Protein AF-A0A810QAK6-F1 (afdb_monomer_lite)

Foldseek 3Di:
DDDDDDDDDDDDDDDDDDDPPPDDPDPPCLVVFAAPVRVLVQLVVDQVFPVSCVVRQVSCCVPPVGSQKDWACFCDPNFRTWIWHRHSVAIKTFTFRDADPPRGGHTPSVPIDHDDPVNVVVSVVRSVVVVVVVVVVVVVVVDVVVDDDPDDDDCPQLVVLVVVVVVCVVCVVDDDPDDPQLQVSLVSNLVSLCVVAPAFKWFAAQQALDTHTCPPDDDDFPNGFKIFRDNDPVLSVLSHHGDDDPVSVVVSVVVQVVRVMDTRDHD

Sequence (267 aa):
MSERFAEQHGAQGGRTTGVNRCASSGTERQGQLATIREVLELLRNGGADFTDLEPIRTRYRQQFGDERCQVCPVCHNGYLGVVFLPVQEGTLCLPYDAVTSDMMEQFVLDEAHLLDCEECGQLLQELNTQYASLSTELETIHAKLKGDTSGRKEKSHLESVLEEVNKYVFEAGHCVSVQRPINDISRELVQAMAEAYETPVYLGTYESDQLTPYTGQQICNFQYNFCVPVDSKELKCRLRFGIHSAMEFEGFYQLLISLGGHILFWR

Secondary structure (DSSP, 8-state):
------------------------S-TTTGGGSPPHHHHHHHHHHTTSBTGGGHHHHHHHHHHHSS---EEE----TTSSEEEEEEETTEEEEEEEEEEETTTEEEE-GGG-EE--HHHHHHHHHHHHHHHHHHHHHHHHHHHHHH------SS-HHHHHHHHHHHHHHHHTTS-------HHHHHHHHHHHHHHH-SSPPEEEETTEEEEEE-SSPPP-TTS-SEEESS--HHHHHHHTT---SHHHHHHHHHHHHHTT-EE----

Organism: NCBI:txid2714358

Structure (mmCIF, N/CA/C/O backbone):
data_AF-A0A810QAK6-F1
#
_entry.id   AF-A0A810QAK6-F1
#
loop_
_atom_site.group_PDB
_atom_site.id
_atom_site.type_symbol
_atom_site.label_atom_id
_atom_site.label_alt_id
_atom_site.label_comp_id
_atom_site.label_asym_id
_atom_site.label_entity_id
_atom_site.label_seq_id
_atom_site.pdbx_PDB_ins_code
_atom_site.Cartn_x
_atom_site.Cartn_y
_atom_site.Cartn_z
_atom_site.occupancy
_atom_site.B_iso_or_equiv
_atom_site.auth_seq_id
_atom_site.auth_comp_id
_atom_site.auth_asym_id
_atom_site.auth_atom_id
_atom_site.pdbx_PDB_model_num
ATOM 1 N N . MET A 1 1 ? -7.268 6.451 65.272 1.00 33.00 1 MET A N 1
ATOM 2 C CA . MET A 1 1 ? -6.518 6.991 66.427 1.00 33.00 1 MET A CA 1
ATOM 3 C C . MET A 1 1 ? -5.289 6.119 66.591 1.00 33.00 1 MET A C 1
ATOM 5 O O . MET A 1 1 ? -5.485 4.926 66.746 1.00 33.00 1 MET A O 1
ATOM 9 N N . SER A 1 2 ? -4.036 6.538 66.478 1.00 35.38 2 SER A N 1
ATOM 10 C CA . SER A 1 2 ? -3.333 7.813 66.248 1.00 35.38 2 SER A CA 1
ATOM 11 C C . SER A 1 2 ? -1.986 7.393 65.624 1.00 35.38 2 SER A C 1
ATOM 13 O O . SER A 1 2 ? -1.490 6.320 65.951 1.00 35.38 2 SER A O 1
ATOM 15 N N . GLU A 1 3 ? -1.510 8.015 64.542 1.00 29.03 3 GLU A N 1
ATOM 16 C CA . GLU A 1 3 ? -0.590 9.175 64.557 1.00 29.03 3 GLU A CA 1
ATOM 17 C C . GLU A 1 3 ? 0.672 8.964 65.406 1.00 29.03 3 GLU A C 1
ATOM 19 O O . GLU A 1 3 ? 0.562 8.554 66.550 1.00 29.03 3 GLU A O 1
ATOM 24 N N . ARG A 1 4 ? 1.892 9.344 65.021 1.00 29.97 4 ARG A N 1
ATOM 25 C CA . ARG A 1 4 ? 2.606 9.783 63.799 1.00 29.97 4 ARG A CA 1
ATOM 26 C C . ARG A 1 4 ? 3.978 10.289 64.335 1.00 29.97 4 ARG A C 1
ATOM 28 O O . ARG A 1 4 ? 4.093 10.529 65.533 1.00 29.97 4 ARG A O 1
ATOM 35 N N . PHE A 1 5 ? 4.913 10.577 63.419 1.00 28.34 5 PHE A N 1
ATOM 36 C CA . PHE A 1 5 ? 6.113 11.442 63.562 1.00 28.34 5 PHE A CA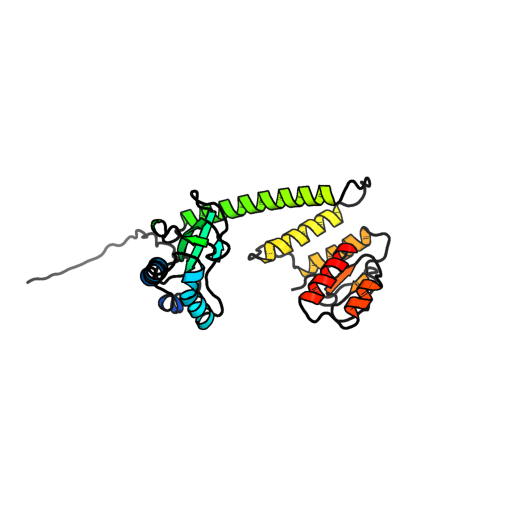 1
ATOM 37 C C . PHE A 1 5 ? 7.380 10.801 64.160 1.00 28.34 5 PHE A C 1
ATOM 39 O O . PHE A 1 5 ? 7.301 10.089 65.149 1.00 28.34 5 PHE A O 1
ATOM 46 N N . ALA A 1 6 ? 8.597 11.024 63.647 1.00 30.72 6 ALA A N 1
ATOM 47 C CA . ALA A 1 6 ? 9.129 11.808 62.515 1.00 30.72 6 ALA A CA 1
ATOM 48 C C . ALA A 1 6 ? 10.560 11.278 62.210 1.00 30.72 6 ALA A C 1
ATOM 50 O O . ALA A 1 6 ? 11.213 10.796 63.129 1.00 30.72 6 ALA A O 1
ATOM 51 N N . GLU A 1 7 ? 10.957 11.130 60.935 1.00 29.80 7 GLU A N 1
ATOM 52 C CA . GLU A 1 7 ? 11.993 11.923 60.208 1.00 29.80 7 GLU A CA 1
ATOM 53 C C . GLU A 1 7 ? 13.414 11.895 60.847 1.00 29.80 7 GLU A C 1
ATOM 55 O O . GLU A 1 7 ? 13.560 12.144 62.032 1.00 29.80 7 GLU A O 1
ATOM 60 N N . GLN A 1 8 ? 14.538 11.598 60.171 1.00 29.89 8 GLN A N 1
ATOM 61 C CA . GLN A 1 8 ? 15.084 12.241 58.967 1.00 29.89 8 GLN A CA 1
ATOM 62 C C . GLN A 1 8 ? 16.262 11.454 58.322 1.00 29.89 8 GLN A C 1
ATOM 64 O O . GLN A 1 8 ? 17.141 10.950 59.010 1.00 29.89 8 GLN A O 1
ATOM 69 N N . HIS A 1 9 ? 16.269 11.485 56.981 1.00 29.73 9 HIS A N 1
ATOM 70 C CA . HIS A 1 9 ? 17.370 11.619 56.000 1.00 29.73 9 HIS A CA 1
ATOM 71 C C . HIS A 1 9 ? 18.593 10.673 55.908 1.00 29.73 9 HIS A C 1
ATOM 73 O O . HIS A 1 9 ? 19.461 10.624 56.770 1.00 29.73 9 HIS A O 1
ATOM 79 N N . GLY A 1 10 ? 18.760 10.121 54.693 1.00 25.27 10 GLY A N 1
ATOM 80 C CA . GLY A 1 10 ? 20.036 9.685 54.108 1.00 25.27 10 GLY A CA 1
ATOM 81 C C . GLY A 1 10 ? 19.841 8.996 52.749 1.00 25.27 10 GLY A C 1
ATOM 82 O O . GLY A 1 10 ? 19.416 7.851 52.694 1.00 25.27 10 GLY A O 1
ATOM 83 N N . ALA A 1 11 ? 20.092 9.715 51.653 1.00 28.56 11 ALA A N 1
ATOM 84 C CA . ALA A 1 11 ? 19.832 9.329 50.263 1.00 28.56 11 ALA A CA 1
ATOM 85 C C . ALA A 1 11 ? 20.786 8.259 49.694 1.00 28.56 11 ALA A C 1
ATOM 87 O O . ALA A 1 11 ? 21.982 8.339 49.941 1.00 28.56 11 ALA A O 1
ATOM 88 N N . GLN A 1 12 ? 20.290 7.383 48.806 1.00 28.02 12 GLN A N 1
ATOM 89 C CA . GLN A 1 12 ? 20.918 7.080 47.504 1.00 28.02 12 GLN A CA 1
ATOM 90 C C . GLN A 1 12 ? 20.018 6.186 46.637 1.00 28.02 12 GLN A C 1
ATOM 92 O O . GLN A 1 12 ? 19.332 5.293 47.124 1.00 28.02 12 GLN A O 1
ATOM 97 N N . GLY A 1 13 ? 19.967 6.516 45.346 1.00 29.81 13 GLY A N 1
ATOM 98 C CA . GLY A 1 13 ? 18.942 6.082 44.407 1.00 29.81 13 GLY A CA 1
ATOM 99 C C . GLY A 1 13 ? 19.071 4.650 43.893 1.00 29.81 13 GLY A C 1
ATOM 100 O O . GLY A 1 13 ? 20.159 4.150 43.632 1.00 29.81 13 GLY A O 1
ATOM 101 N N . GLY A 1 14 ? 17.911 4.047 43.643 1.00 27.09 14 GLY A N 1
ATOM 102 C CA . GLY A 1 14 ? 17.737 2.888 42.779 1.00 27.09 14 GLY A CA 1
ATOM 103 C C . GLY A 1 14 ? 16.659 3.227 41.758 1.00 27.09 14 GLY A C 1
ATOM 104 O O . GLY A 1 14 ? 15.492 3.362 42.111 1.00 27.09 14 GLY A O 1
ATOM 105 N N . ARG A 1 15 ? 17.078 3.448 40.508 1.00 27.41 15 ARG A N 1
ATOM 106 C CA . ARG A 1 15 ? 16.212 3.693 39.349 1.00 27.41 15 ARG A CA 1
ATOM 107 C C . ARG A 1 15 ? 15.188 2.564 39.226 1.00 27.41 15 ARG A C 1
ATOM 109 O O . ARG A 1 15 ? 15.565 1.431 38.949 1.00 27.41 15 ARG A O 1
ATOM 116 N N . THR A 1 16 ? 13.907 2.881 39.367 1.00 33.00 16 THR A N 1
ATOM 117 C CA . THR A 1 16 ? 12.840 2.041 38.831 1.00 33.00 16 THR A CA 1
ATOM 118 C C . THR A 1 16 ? 12.840 2.211 37.315 1.00 33.00 16 THR A C 1
ATOM 120 O O . THR A 1 16 ? 12.708 3.313 36.784 1.00 33.00 16 THR A O 1
ATOM 123 N N . THR A 1 17 ? 13.085 1.108 36.615 1.00 30.77 17 THR A N 1
ATOM 124 C CA . THR A 1 17 ? 12.982 0.984 35.163 1.00 30.77 17 THR A CA 1
ATOM 125 C C . THR A 1 17 ? 11.550 1.294 34.748 1.00 30.77 17 THR A C 1
ATOM 127 O O . THR A 1 17 ? 10.641 0.490 34.948 1.00 30.77 17 THR A O 1
ATOM 130 N N . GLY A 1 18 ? 11.353 2.503 34.224 1.00 28.25 18 GLY A N 1
ATOM 131 C CA . GLY A 1 18 ? 10.120 2.903 33.572 1.00 28.25 18 GLY A CA 1
ATOM 132 C C . GLY A 1 18 ? 9.858 1.991 32.383 1.00 28.25 18 GLY A C 1
ATOM 133 O O . GLY A 1 18 ? 10.715 1.816 31.520 1.00 28.25 18 GLY A O 1
ATOM 134 N N . VAL A 1 19 ? 8.665 1.410 32.364 1.00 35.25 19 VAL A N 1
ATOM 135 C CA . VAL A 1 19 ? 8.070 0.799 31.181 1.00 35.25 19 VAL A CA 1
ATOM 136 C C . VAL A 1 19 ? 8.080 1.864 30.085 1.00 35.25 19 VAL A C 1
ATOM 138 O O . VAL A 1 19 ? 7.390 2.880 30.199 1.00 35.25 19 VAL A O 1
ATOM 141 N N . ASN A 1 20 ? 8.915 1.665 29.066 1.00 29.09 20 ASN A N 1
ATOM 142 C CA . ASN A 1 20 ? 8.965 2.512 27.881 1.00 29.09 20 ASN A CA 1
ATOM 143 C C . ASN A 1 20 ? 7.627 2.381 27.147 1.00 29.09 20 ASN A C 1
ATOM 145 O O . ASN A 1 20 ? 7.440 1.498 26.317 1.00 29.09 20 ASN A O 1
ATOM 149 N N . ARG A 1 21 ? 6.683 3.274 27.457 1.00 36.28 21 ARG A N 1
ATOM 150 C CA . ARG A 1 21 ? 5.579 3.575 26.548 1.00 36.28 21 ARG A CA 1
ATOM 151 C C . ARG A 1 21 ? 6.201 4.260 25.343 1.00 36.28 21 ARG A C 1
ATOM 153 O O . ARG A 1 21 ? 6.677 5.388 25.464 1.00 36.28 21 ARG A O 1
ATOM 160 N N . CYS A 1 22 ? 6.220 3.576 24.205 1.00 32.59 22 CYS A N 1
ATOM 161 C CA . CYS A 1 22 ? 6.476 4.207 22.922 1.00 32.59 22 CYS A CA 1
ATOM 162 C C . CYS A 1 22 ? 5.484 5.364 22.762 1.00 32.59 22 CYS A C 1
ATOM 164 O O . CYS A 1 22 ? 4.289 5.162 22.569 1.00 32.59 22 CYS A O 1
ATOM 166 N N . ALA A 1 23 ? 5.988 6.585 22.927 1.00 34.06 23 ALA A N 1
ATOM 167 C CA . ALA A 1 23 ? 5.242 7.808 22.721 1.00 34.06 23 ALA A CA 1
ATOM 168 C C . ALA A 1 23 ? 5.079 8.025 21.213 1.00 34.06 23 ALA A C 1
ATOM 170 O O . ALA A 1 23 ? 5.864 8.728 20.581 1.00 34.06 23 ALA A O 1
ATOM 171 N N . SER A 1 24 ? 4.058 7.405 20.629 1.00 42.91 24 SER A N 1
ATOM 172 C CA . SER A 1 24 ? 3.410 7.954 19.445 1.00 42.91 24 SER A CA 1
ATOM 173 C C . SER A 1 24 ? 2.596 9.179 19.883 1.00 42.91 24 SER A C 1
ATOM 175 O O . SER A 1 24 ? 2.035 9.239 20.977 1.00 42.91 24 SER A O 1
ATOM 177 N N . SER A 1 25 ? 2.610 10.216 19.058 1.00 38.91 25 SER A N 1
ATOM 178 C CA . SER A 1 25 ? 2.156 11.594 19.291 1.00 38.91 25 SER A CA 1
ATOM 179 C C . SER A 1 25 ? 0.633 11.773 19.503 1.00 38.91 25 SER A C 1
ATOM 181 O O . SER A 1 25 ? 0.013 12.618 18.860 1.00 38.91 25 SER A O 1
ATOM 183 N N . GLY A 1 26 ? -0.002 10.995 20.390 1.00 44.25 26 GLY A N 1
ATOM 184 C CA . GLY A 1 26 ? -1.465 10.839 20.414 1.00 44.25 26 GLY A CA 1
ATOM 185 C C . GLY A 1 26 ? -2.171 10.766 21.772 1.00 44.25 26 GLY A C 1
ATOM 186 O O . GLY A 1 26 ? -3.365 10.474 21.784 1.00 44.25 26 GLY A O 1
ATOM 187 N N . THR A 1 27 ? -1.522 11.046 22.907 1.00 48.53 27 THR A N 1
ATOM 188 C CA . THR A 1 27 ? -2.163 10.891 24.234 1.00 48.53 27 THR A CA 1
ATOM 189 C C . THR A 1 27 ? -3.466 11.686 24.410 1.00 48.53 27 THR A C 1
ATOM 191 O O . THR A 1 27 ? -4.349 11.232 25.129 1.00 48.53 27 THR A O 1
ATOM 194 N N . GLU A 1 28 ? -3.641 12.821 23.721 1.00 48.62 28 GLU A N 1
ATOM 195 C CA . GLU A 1 28 ? -4.872 13.635 23.784 1.00 48.62 28 GLU A CA 1
ATOM 196 C C . GLU A 1 28 ? -6.049 13.062 22.969 1.00 48.62 28 GLU A C 1
ATOM 198 O O . GLU A 1 28 ? -7.199 13.418 23.221 1.00 48.62 28 GLU A 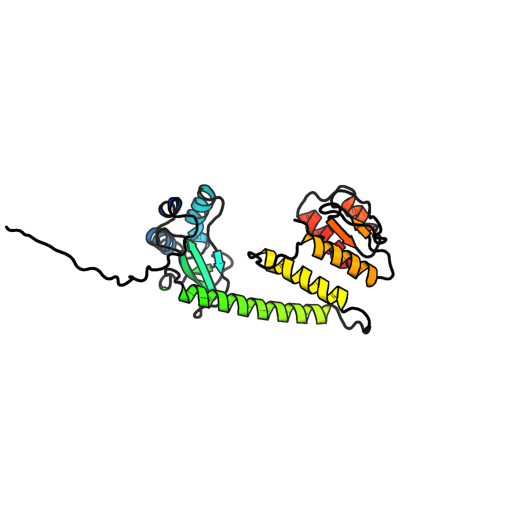O 1
ATOM 203 N N . ARG A 1 29 ? -5.796 12.150 22.016 1.00 68.88 29 ARG A N 1
ATOM 204 C CA . ARG A 1 29 ? -6.836 11.518 21.177 1.00 68.88 29 ARG A CA 1
ATOM 205 C C . ARG A 1 29 ? -7.145 10.070 21.565 1.00 68.88 29 ARG A C 1
ATOM 207 O O . ARG A 1 29 ? -8.130 9.523 21.082 1.00 68.88 29 ARG A O 1
ATOM 214 N N . GLN A 1 30 ? -6.366 9.469 22.466 1.00 78.00 30 GLN A N 1
ATOM 215 C CA . GLN A 1 30 ? -6.565 8.089 22.931 1.00 78.00 30 GLN A CA 1
ATOM 216 C C . GLN A 1 30 ? -7.980 7.866 23.495 1.00 78.00 30 GLN A C 1
ATOM 218 O O . GLN A 1 30 ? -8.610 6.862 23.193 1.00 78.00 30 GLN A O 1
ATOM 223 N N . GLY A 1 31 ? -8.519 8.833 24.249 1.00 83.50 31 GLY A N 1
ATOM 224 C CA . GLY A 1 31 ? -9.870 8.750 24.825 1.00 83.50 31 GLY A CA 1
ATOM 225 C C . GLY A 1 31 ? -11.020 8.853 23.812 1.00 83.50 31 GLY A C 1
ATOM 226 O O . GLY A 1 31 ? -12.175 8.722 24.199 1.00 83.50 31 GLY A O 1
ATOM 227 N N . GLN A 1 32 ? -10.722 9.109 22.534 1.00 88.06 32 GLN A N 1
ATOM 228 C CA . GLN A 1 32 ? -11.702 9.139 21.440 1.00 88.06 32 GLN A CA 1
ATOM 229 C C . GLN A 1 32 ? -11.757 7.807 20.672 1.00 88.06 32 GLN A C 1
ATOM 231 O O . GLN A 1 32 ? -12.633 7.622 19.829 1.00 88.06 32 GLN A O 1
ATOM 236 N N . LEU A 1 33 ? -10.837 6.879 20.960 1.00 93.75 33 LEU A N 1
ATOM 237 C CA . LEU A 1 33 ? -10.830 5.534 20.389 1.00 93.75 33 LEU A CA 1
ATOM 238 C C . LEU A 1 33 ? -11.937 4.666 21.011 1.00 93.75 33 LEU A C 1
ATOM 240 O O . LEU A 1 33 ? -12.427 4.948 22.106 1.00 93.75 33 LEU A O 1
ATOM 244 N N . ALA A 1 34 ? -12.315 3.597 20.315 1.00 95.94 34 ALA A N 1
ATOM 245 C CA . ALA A 1 34 ? -13.160 2.537 20.847 1.00 95.94 34 ALA A CA 1
ATOM 246 C C . ALA A 1 34 ? -12.478 1.868 22.040 1.00 95.94 34 ALA A C 1
ATOM 248 O O . ALA A 1 34 ? -11.256 1.723 22.052 1.00 95.94 34 ALA A O 1
ATOM 249 N N . THR A 1 35 ? -13.258 1.415 23.015 1.00 97.44 35 THR A N 1
ATOM 250 C CA . THR A 1 35 ? -12.729 0.483 24.028 1.00 97.44 35 THR A CA 1
ATOM 251 C C . THR A 1 35 ? -12.656 -0.931 23.454 1.00 97.44 35 THR A C 1
ATOM 253 O O . THR A 1 35 ? -13.450 -1.270 22.574 1.00 97.44 35 THR A O 1
ATOM 256 N N . ILE A 1 36 ? -11.783 -1.793 23.982 1.00 97.12 36 ILE A N 1
ATOM 257 C CA . ILE A 1 36 ? -11.769 -3.225 23.614 1.00 97.12 36 ILE A CA 1
ATOM 258 C C . ILE A 1 36 ? -13.159 -3.831 23.803 1.00 97.12 36 ILE A C 1
ATOM 260 O O . ILE A 1 36 ? -13.639 -4.572 22.948 1.00 97.12 36 ILE A O 1
ATOM 264 N N . ARG A 1 37 ? -13.824 -3.499 24.916 1.00 97.31 37 ARG A N 1
ATOM 265 C CA . ARG A 1 37 ? -15.159 -4.022 25.219 1.00 97.31 37 ARG A CA 1
ATOM 266 C C . ARG A 1 37 ? -16.161 -3.669 24.124 1.00 97.31 37 ARG A C 1
ATOM 268 O O . ARG A 1 37 ? -16.878 -4.550 23.6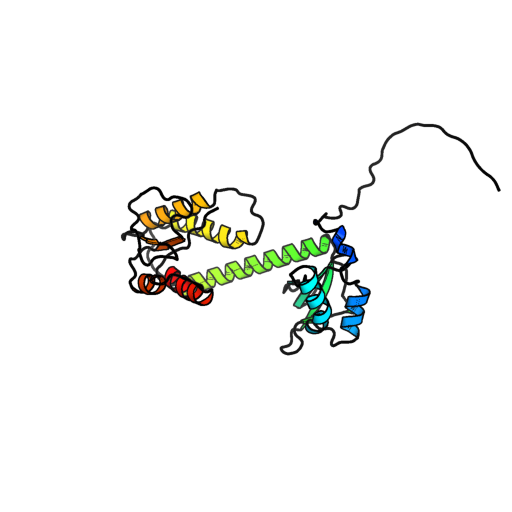76 1.00 97.31 37 ARG A O 1
ATOM 275 N N . GLU A 1 38 ? -16.184 -2.412 23.690 1.00 97.69 38 GLU A N 1
ATOM 276 C CA . GLU A 1 38 ? -17.053 -1.950 22.601 1.00 97.69 38 GLU A CA 1
ATOM 277 C C . GLU A 1 38 ? -16.785 -2.716 21.299 1.00 97.69 38 GLU A C 1
ATOM 279 O O . GLU A 1 38 ? -17.731 -3.162 20.657 1.00 97.69 38 GLU A O 1
ATOM 284 N N . VAL A 1 39 ? -15.511 -2.914 20.938 1.00 97.31 39 VAL A N 1
ATOM 285 C CA . VAL A 1 39 ? -15.127 -3.672 19.736 1.00 97.31 39 VAL A CA 1
ATOM 286 C C . VAL A 1 39 ? -15.592 -5.125 19.834 1.00 97.31 39 VAL A C 1
ATOM 288 O O . VAL A 1 39 ? -16.261 -5.620 18.933 1.00 97.31 39 VAL A O 1
ATOM 291 N N . LEU A 1 40 ? -15.270 -5.817 20.930 1.00 97.31 40 LEU A N 1
ATOM 292 C CA . LEU A 1 40 ? -15.612 -7.232 21.088 1.00 97.31 40 LEU A CA 1
ATOM 293 C C . LEU A 1 40 ? -17.124 -7.450 21.221 1.00 97.31 40 LEU A C 1
ATOM 295 O O . LEU A 1 40 ? -17.630 -8.458 20.742 1.00 97.31 40 LEU A O 1
ATOM 299 N N . GLU A 1 41 ? -17.861 -6.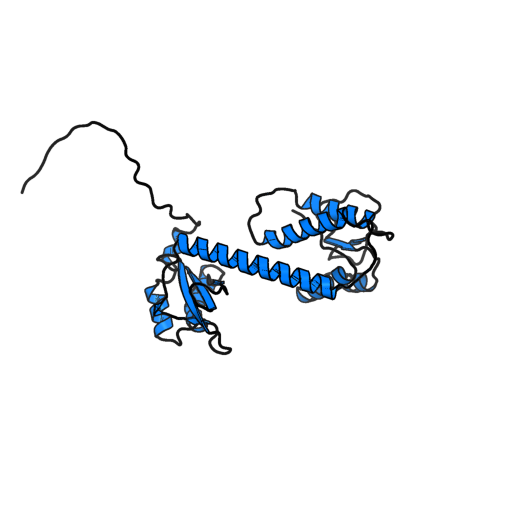533 21.851 1.00 97.00 41 GLU A N 1
ATOM 300 C CA . GLU A 1 41 ? -19.328 -6.581 21.885 1.00 97.00 41 GLU A CA 1
ATOM 301 C C . GLU A 1 41 ? -19.928 -6.375 20.492 1.00 97.00 41 GLU A C 1
ATOM 303 O O . GLU A 1 41 ? -20.868 -7.081 20.135 1.00 97.00 41 GLU A O 1
ATOM 308 N N . LEU A 1 42 ? -19.379 -5.454 19.693 1.00 97.12 42 LEU A N 1
ATOM 309 C CA . LEU A 1 42 ? -19.809 -5.247 18.312 1.00 97.12 42 LEU A CA 1
ATOM 310 C C . LEU A 1 42 ? -19.613 -6.519 17.478 1.00 97.12 42 LEU A C 1
ATOM 312 O O . LEU A 1 42 ? -20.573 -6.998 16.883 1.00 97.12 42 LEU A O 1
ATOM 316 N N . LEU A 1 43 ? -18.411 -7.100 17.518 1.00 96.62 43 LEU A N 1
ATOM 317 C CA . LEU A 1 43 ? -18.074 -8.315 16.771 1.00 96.62 43 LEU A CA 1
ATOM 318 C C . LEU A 1 43 ? -18.901 -9.528 17.222 1.00 96.62 43 LEU A C 1
ATOM 320 O O . LEU A 1 43 ? -19.396 -10.277 16.390 1.00 96.62 43 LEU A O 1
ATOM 324 N N . ARG A 1 44 ? -19.117 -9.712 18.532 1.00 95.81 44 ARG A N 1
ATOM 325 C CA . ARG A 1 44 ? -19.928 -10.829 19.064 1.00 95.81 44 ARG A CA 1
ATOM 326 C C . ARG A 1 44 ? -21.408 -10.737 18.707 1.00 95.81 44 ARG A C 1
ATOM 328 O O . ARG A 1 44 ? -22.080 -11.762 18.667 1.00 95.81 44 ARG A O 1
ATOM 335 N N . ASN A 1 45 ? -21.927 -9.524 18.530 1.00 94.94 45 ASN A N 1
ATOM 336 C CA . ASN A 1 45 ? -23.318 -9.302 18.136 1.00 94.94 45 ASN A CA 1
ATOM 337 C C . ASN A 1 45 ? -23.518 -9.369 16.609 1.00 94.94 45 ASN A C 1
ATOM 339 O O . ASN A 1 45 ? -24.667 -9.351 16.163 1.00 94.94 45 ASN A O 1
ATOM 343 N N . GLY A 1 46 ? -22.429 -9.412 15.835 1.00 90.19 46 GLY A N 1
ATOM 344 C CA . GLY A 1 46 ? -22.409 -9.533 14.379 1.00 90.19 46 GLY A CA 1
ATOM 345 C C . GLY A 1 46 ? -22.032 -10.937 13.893 1.00 90.19 46 GLY A C 1
ATOM 346 O O . GLY A 1 46 ? -22.331 -11.939 14.547 1.00 90.19 46 GLY A O 1
ATOM 347 N N . GLY A 1 47 ? -21.396 -10.993 12.724 1.00 89.75 47 GLY A N 1
ATOM 348 C CA . GLY A 1 47 ? -20.774 -12.178 12.130 1.00 89.75 47 GLY A CA 1
ATOM 349 C C . GLY A 1 47 ? -19.371 -12.501 12.662 1.00 89.75 47 GLY A C 1
ATOM 350 O O . GLY A 1 47 ? -18.851 -13.569 12.351 1.00 89.75 47 GLY A O 1
ATOM 351 N N . ALA A 1 48 ? -18.798 -11.633 13.505 1.00 93.00 48 ALA A N 1
ATOM 352 C CA . ALA A 1 48 ? -17.411 -11.687 13.969 1.00 93.00 48 ALA A CA 1
ATOM 353 C C . ALA A 1 48 ? -16.397 -11.535 12.826 1.00 93.00 48 ALA A C 1
ATOM 355 O O . ALA A 1 48 ? -15.351 -12.186 12.810 1.00 93.00 48 ALA A O 1
ATOM 356 N N . ASP A 1 49 ? -16.696 -10.643 11.887 1.00 92.12 49 ASP A N 1
ATOM 357 C CA . ASP A 1 49 ? -15.905 -10.458 10.678 1.00 92.12 49 ASP A CA 1
ATOM 358 C C . ASP A 1 49 ? -15.475 -9.002 10.445 1.00 92.12 49 ASP A C 1
ATOM 360 O O . ASP A 1 49 ? -15.847 -8.078 11.177 1.00 92.12 49 ASP A O 1
ATOM 364 N N . PHE A 1 50 ? -14.633 -8.777 9.438 1.00 91.38 50 PHE A N 1
ATOM 365 C CA . PHE A 1 50 ? -14.097 -7.445 9.154 1.00 91.38 50 PHE A CA 1
ATOM 366 C C . PHE A 1 50 ? -15.178 -6.419 8.786 1.00 91.38 50 PHE A C 1
ATOM 368 O O . PHE A 1 50 ? -15.020 -5.224 9.066 1.00 91.38 50 PHE A O 1
ATOM 375 N N . THR A 1 51 ? -16.286 -6.849 8.176 1.00 91.81 51 THR A N 1
ATOM 376 C CA . THR A 1 51 ? -17.379 -5.946 7.789 1.00 91.81 51 THR A CA 1
ATOM 377 C C . THR A 1 51 ? -18.128 -5.414 9.009 1.00 91.81 51 THR A C 1
ATOM 379 O O . THR A 1 51 ? -18.530 -4.246 9.019 1.00 91.81 51 THR A O 1
ATOM 382 N N . ASP A 1 52 ? -18.196 -6.191 10.094 1.00 93.94 52 ASP A N 1
ATOM 383 C CA . ASP A 1 52 ? -18.772 -5.748 11.369 1.00 93.94 52 ASP A CA 1
ATOM 384 C C . ASP A 1 52 ? -17.994 -4.594 12.017 1.00 93.94 52 ASP A C 1
ATOM 386 O O . ASP A 1 52 ? -18.551 -3.856 12.832 1.00 93.94 52 ASP A O 1
ATOM 390 N N . LEU A 1 53 ? -16.722 -4.380 11.654 1.00 94.56 53 LEU A N 1
ATOM 391 C CA . LEU A 1 53 ? -15.938 -3.233 12.129 1.00 94.56 53 LEU A CA 1
ATOM 392 C C . LEU A 1 53 ? -16.328 -1.908 11.453 1.00 94.56 53 LEU A C 1
ATOM 394 O O . LEU A 1 53 ? -15.854 -0.850 11.882 1.00 94.56 53 LEU A O 1
ATOM 398 N N . GLU A 1 54 ? -17.181 -1.918 10.423 1.00 94.19 54 GLU A N 1
ATOM 399 C CA . GLU A 1 54 ? -17.562 -0.721 9.659 1.00 94.19 54 GLU A CA 1
ATOM 400 C C . GLU A 1 54 ? -18.065 0.451 10.526 1.00 94.19 54 GLU A C 1
ATOM 402 O O . GLU A 1 54 ? -17.632 1.579 10.276 1.00 94.19 54 GLU A O 1
ATOM 407 N N . PRO A 1 55 ? -18.892 0.262 11.578 1.00 95.31 55 PRO A N 1
ATOM 408 C CA . PRO A 1 55 ? -19.303 1.362 12.453 1.00 95.31 55 PRO A CA 1
ATOM 409 C C . PRO A 1 55 ? -18.117 2.064 13.131 1.00 95.31 55 PRO A C 1
ATOM 411 O O . PRO A 1 55 ? -18.082 3.296 13.215 1.00 95.31 55 PRO A O 1
ATOM 414 N N . ILE A 1 56 ? -17.115 1.297 13.576 1.00 95.50 56 ILE A N 1
ATOM 415 C CA . ILE A 1 56 ? -15.909 1.830 14.223 1.00 95.50 56 ILE A CA 1
ATOM 416 C C . ILE A 1 56 ? -14.993 2.475 13.182 1.00 95.50 56 ILE A C 1
ATOM 418 O O . ILE A 1 56 ? -14.553 3.608 13.385 1.00 95.50 56 ILE A O 1
ATOM 422 N N . ARG A 1 57 ? -14.768 1.809 12.043 1.00 93.81 57 ARG A N 1
ATOM 423 C CA . ARG A 1 57 ? -13.958 2.324 10.926 1.00 93.81 57 ARG A CA 1
ATOM 424 C C . ARG A 1 57 ? -14.528 3.628 10.373 1.00 93.81 57 ARG A C 1
ATOM 426 O O . ARG A 1 57 ? -13.784 4.586 10.178 1.00 93.81 57 ARG A O 1
ATOM 433 N N . THR A 1 58 ? -15.847 3.724 10.209 1.00 93.75 58 THR A N 1
ATOM 434 C CA . THR A 1 58 ? -16.526 4.957 9.790 1.00 93.75 58 THR A CA 1
ATOM 435 C C . THR A 1 58 ? -16.379 6.068 10.825 1.00 93.75 58 THR A C 1
ATOM 437 O O . THR A 1 58 ? -16.059 7.201 10.451 1.00 93.75 58 THR A O 1
ATOM 440 N N . ARG A 1 59 ? -16.535 5.767 12.122 1.00 94.06 59 ARG A N 1
ATOM 441 C CA . ARG A 1 59 ? -16.282 6.749 13.188 1.00 94.06 59 ARG A CA 1
ATOM 442 C C . ARG A 1 59 ? -14.842 7.261 13.138 1.00 94.06 59 ARG A C 1
ATOM 444 O O . ARG A 1 59 ? -14.627 8.469 13.210 1.00 94.06 59 ARG A O 1
ATOM 451 N N . TYR A 1 60 ? -13.868 6.369 12.986 1.00 92.69 60 TYR A N 1
ATOM 452 C CA . TYR A 1 60 ? -12.457 6.739 12.902 1.00 92.69 60 TYR A CA 1
ATOM 453 C C . TYR A 1 60 ? -12.164 7.578 11.659 1.00 92.69 60 TYR A C 1
ATOM 455 O O . TYR A 1 60 ? -11.538 8.631 11.782 1.00 92.69 60 TYR A O 1
ATOM 463 N N . ARG A 1 61 ? -12.726 7.212 10.501 1.00 90.88 61 ARG A N 1
ATOM 464 C CA . ARG A 1 61 ? -12.588 7.972 9.250 1.00 90.88 61 ARG A CA 1
ATOM 465 C C . ARG A 1 61 ? -13.080 9.410 9.413 1.00 90.88 61 ARG A C 1
ATOM 467 O O . ARG A 1 61 ? -12.421 10.342 8.963 1.00 90.88 61 ARG A O 1
ATOM 474 N N . GLN A 1 62 ? -14.199 9.601 10.112 1.00 90.31 62 GLN A N 1
ATOM 475 C CA . GLN A 1 62 ? -14.762 10.926 10.397 1.00 90.31 62 GLN A CA 1
ATOM 476 C C . GLN A 1 62 ? -13.942 11.728 11.419 1.00 90.31 62 GLN A C 1
ATOM 478 O O . GLN A 1 62 ? -13.797 12.939 11.269 1.00 90.31 62 GLN A O 1
ATOM 483 N N . GLN A 1 63 ? -13.421 11.080 12.463 1.00 89.81 63 GLN A N 1
ATOM 484 C CA . GLN A 1 63 ? -12.713 11.756 13.560 1.00 89.81 63 GLN A CA 1
ATOM 485 C C . GLN A 1 63 ? -11.237 12.033 13.257 1.00 89.81 63 GLN A C 1
ATOM 487 O O . GLN A 1 63 ? -10.687 13.049 13.687 1.00 89.81 63 GLN A O 1
ATOM 492 N N . PHE A 1 64 ? -10.581 11.123 12.540 1.00 85.88 64 PHE A N 1
ATOM 493 C CA . PHE A 1 64 ? -9.134 11.121 12.344 1.00 85.88 64 PHE A CA 1
ATOM 494 C C . PHE A 1 64 ? -8.709 11.274 10.883 1.00 85.88 64 PHE A C 1
ATOM 496 O O . PHE A 1 64 ? -7.538 11.560 10.649 1.00 85.88 64 PHE A O 1
ATOM 503 N N . GLY A 1 65 ? -9.637 11.143 9.929 1.00 86.81 65 GLY A N 1
ATOM 504 C CA . GLY A 1 65 ? -9.363 11.222 8.490 1.00 86.81 65 GLY A CA 1
ATOM 505 C C . GLY A 1 65 ? -9.001 9.882 7.842 1.00 86.81 65 GLY A C 1
ATOM 506 O O . GLY A 1 65 ? -8.840 9.828 6.627 1.00 86.81 65 GLY A O 1
ATOM 507 N N . ASP A 1 66 ? -8.908 8.806 8.624 1.00 85.38 66 ASP A N 1
ATOM 508 C CA . ASP A 1 66 ? -8.626 7.447 8.163 1.00 85.38 66 ASP A CA 1
ATOM 509 C C . ASP A 1 66 ? -9.297 6.411 9.087 1.00 85.38 66 ASP A C 1
ATOM 511 O O . ASP A 1 66 ? -9.767 6.739 10.175 1.00 85.38 66 ASP A O 1
ATOM 515 N N . GLU A 1 67 ? -9.375 5.157 8.651 1.00 85.88 67 GLU A N 1
ATOM 516 C CA . GLU A 1 67 ? -10.112 4.096 9.353 1.00 85.88 67 GLU A CA 1
ATOM 517 C C . GLU A 1 67 ? -9.377 3.501 10.557 1.00 85.88 67 GLU A C 1
ATOM 519 O O . GLU A 1 67 ? -9.968 2.702 11.279 1.00 85.88 67 GLU A O 1
ATOM 524 N N . ARG A 1 68 ? -8.097 3.846 10.749 1.00 84.31 68 ARG A N 1
ATOM 525 C CA . ARG A 1 68 ? -7.172 3.290 11.748 1.00 84.31 68 ARG A CA 1
ATOM 526 C C . ARG A 1 68 ? -7.296 1.777 11.916 1.00 84.31 68 ARG A C 1
ATOM 528 O O . ARG A 1 68 ? -7.237 1.281 13.026 1.00 84.31 68 ARG A O 1
ATOM 535 N N . CYS A 1 69 ? -7.471 1.037 10.833 1.00 88.25 69 CYS A N 1
ATOM 536 C CA . CYS A 1 69 ? -7.571 -0.415 10.854 1.00 88.25 69 CYS A CA 1
ATOM 537 C C . CYS A 1 69 ? -6.608 -0.961 9.803 1.00 88.25 69 CYS A C 1
ATOM 539 O O . CYS A 1 69 ? -6.641 -0.505 8.661 1.00 88.25 69 CYS A O 1
ATOM 541 N N . GLN A 1 70 ? -5.699 -1.850 10.202 1.00 89.56 70 GLN A N 1
ATOM 542 C CA . GLN A 1 70 ? -4.641 -2.358 9.327 1.00 89.56 70 GLN A CA 1
ATOM 543 C C . GLN A 1 70 ? -4.690 -3.877 9.267 1.00 89.56 70 GLN A C 1
ATOM 545 O O . GLN A 1 70 ? -4.562 -4.538 10.295 1.00 89.56 70 GLN A O 1
ATOM 550 N N . VAL A 1 71 ? -4.855 -4.418 8.062 1.00 88.62 71 VAL A N 1
ATOM 551 C CA . VAL A 1 71 ? -4.783 -5.859 7.808 1.00 88.62 71 VAL A CA 1
ATOM 552 C C . VAL A 1 71 ? -3.322 -6.241 7.589 1.00 88.62 71 VAL A C 1
ATOM 554 O O . VAL A 1 71 ? -2.636 -5.669 6.744 1.00 88.62 71 VAL A O 1
ATOM 557 N N . CYS A 1 72 ? -2.851 -7.221 8.349 1.00 84.69 72 CYS A N 1
ATOM 558 C CA . CYS A 1 72 ? -1.537 -7.829 8.232 1.00 84.69 72 CYS A CA 1
ATOM 559 C C . CYS A 1 72 ? -1.712 -9.270 7.731 1.00 84.69 72 CYS A C 1
ATOM 561 O O . CYS A 1 72 ? -2.049 -10.155 8.524 1.00 84.69 72 CYS A O 1
ATOM 563 N N . PRO A 1 73 ? -1.530 -9.530 6.424 1.00 78.62 73 PRO A N 1
ATOM 564 C CA . PRO A 1 73 ? -1.737 -10.849 5.829 1.00 78.62 73 PRO A CA 1
ATOM 565 C C . PRO A 1 73 ? -0.511 -11.750 6.034 1.00 78.62 73 PRO A C 1
ATOM 567 O O . PRO A 1 73 ? 0.041 -12.294 5.081 1.00 78.62 73 PRO A O 1
ATOM 570 N N . VAL A 1 74 ? -0.042 -11.855 7.276 1.00 76.69 74 VAL A N 1
ATOM 571 C CA . VAL A 1 74 ? 1.090 -12.703 7.650 1.00 76.69 74 VAL A CA 1
ATOM 572 C C . VAL A 1 74 ? 0.588 -13.829 8.511 1.00 76.69 74 VAL A C 1
ATOM 574 O O . VAL A 1 74 ? 0.029 -13.594 9.579 1.00 76.69 74 VAL A O 1
ATOM 577 N N . CYS A 1 75 ? 0.837 -15.055 8.053 1.00 76.94 75 CYS A N 1
ATOM 578 C CA . CYS A 1 75 ? 0.539 -16.222 8.856 1.00 76.94 75 CYS A CA 1
ATOM 579 C C . CYS A 1 75 ? 1.381 -16.196 10.134 1.00 76.94 75 CYS A C 1
ATOM 581 O O . CYS A 1 75 ? 2.579 -16.472 10.086 1.00 76.94 75 CYS A O 1
ATOM 583 N N . HIS A 1 76 ? 0.737 -15.880 11.252 1.00 78.31 76 HIS A N 1
ATOM 584 C CA . HIS A 1 76 ? 1.344 -15.758 12.569 1.00 78.31 76 HIS A CA 1
ATOM 585 C C . HIS A 1 76 ? 0.604 -16.683 13.532 1.00 78.31 76 HIS A C 1
ATOM 587 O O . HIS A 1 76 ? -0.626 -16.729 13.524 1.00 78.31 76 HIS A O 1
ATOM 593 N N . ASN A 1 77 ? 1.335 -17.462 14.331 1.00 79.62 77 ASN A N 1
ATOM 594 C CA . ASN A 1 77 ? 0.772 -18.400 15.315 1.00 79.62 77 ASN A CA 1
ATOM 595 C C . ASN A 1 77 ? -0.305 -19.368 14.773 1.00 79.62 77 ASN A C 1
ATOM 597 O O . ASN A 1 77 ? -1.156 -19.841 15.518 1.00 79.62 77 ASN A O 1
ATOM 601 N N . GLY A 1 78 ? -0.249 -19.707 13.480 1.00 82.06 78 GLY A N 1
ATOM 602 C CA . GLY A 1 78 ? -1.193 -20.632 12.840 1.00 82.06 78 GLY A CA 1
ATOM 603 C C . GLY A 1 78 ? -2.468 -19.986 12.288 1.00 82.06 78 GLY A C 1
ATOM 604 O O . GLY A 1 78 ? -3.283 -20.697 11.704 1.00 82.06 78 GLY A O 1
ATOM 605 N N . TYR A 1 79 ? -2.621 -18.668 12.413 1.00 88.38 79 TYR A N 1
ATOM 606 C CA . TYR A 1 79 ? -3.688 -17.897 11.771 1.00 88.38 79 TYR A CA 1
ATOM 607 C C . TYR A 1 79 ? -3.292 -17.497 10.345 1.00 88.38 79 TYR A C 1
ATOM 609 O O . TYR A 1 79 ? -2.107 -17.504 10.006 1.00 88.38 79 TYR A O 1
ATOM 617 N N . LEU A 1 80 ? -4.264 -17.146 9.496 1.00 83.94 80 LEU A N 1
ATOM 618 C CA . LEU A 1 80 ? -3.982 -16.653 8.141 1.00 83.94 80 LEU A CA 1
ATOM 619 C C . LEU A 1 80 ? -3.414 -15.233 8.160 1.00 83.94 80 LEU A C 1
ATOM 621 O O . LEU A 1 80 ? -2.578 -14.895 7.323 1.00 83.94 80 LEU A O 1
ATOM 625 N N . GLY A 1 81 ? -3.843 -14.433 9.129 1.00 89.62 81 GLY A N 1
ATOM 626 C CA . GLY A 1 81 ? -3.332 -13.096 9.361 1.00 89.62 81 GLY A CA 1
ATOM 627 C C . GLY A 1 81 ? -3.916 -12.473 10.618 1.00 89.62 81 GLY A C 1
ATOM 628 O O . GLY A 1 81 ? -4.607 -13.121 11.407 1.00 89.62 81 GLY A O 1
ATOM 629 N N . VAL A 1 82 ? -3.629 -11.188 10.790 1.00 91.88 82 VAL A N 1
ATOM 630 C CA . VAL A 1 82 ? -4.091 -10.384 11.921 1.00 91.88 82 VAL A CA 1
ATOM 631 C C . VAL A 1 82 ? -4.608 -9.043 11.427 1.00 91.88 82 VAL A C 1
ATOM 633 O O . VAL A 1 82 ? -4.068 -8.461 10.488 1.00 91.88 82 VAL A O 1
ATOM 636 N N . VAL A 1 83 ? -5.634 -8.520 12.088 1.00 94.12 83 VAL A N 1
ATOM 637 C CA . VAL A 1 83 ? -6.062 -7.128 11.948 1.00 94.12 83 VAL A CA 1
ATOM 638 C C . VAL A 1 83 ? -5.662 -6.348 13.194 1.00 94.12 83 VAL A C 1
ATOM 640 O O . VAL A 1 83 ? -5.961 -6.752 14.316 1.00 94.12 83 VAL A O 1
ATOM 643 N N . PHE A 1 84 ? -5.001 -5.211 12.994 1.00 94.56 84 PHE A N 1
ATOM 644 C CA . PHE A 1 84 ? -4.660 -4.272 14.055 1.00 94.56 84 PHE A CA 1
ATOM 645 C C . PHE A 1 84 ? -5.684 -3.143 14.119 1.00 94.56 84 PHE A C 1
ATOM 647 O O . PHE A 1 84 ? -5.935 -2.452 13.124 1.00 94.56 84 PHE A O 1
ATOM 654 N N . LEU A 1 85 ? -6.222 -2.908 15.313 1.00 95.38 85 LEU A N 1
ATOM 655 C CA . LEU A 1 85 ? -7.157 -1.824 15.590 1.00 95.38 85 LEU A CA 1
ATOM 656 C C . LEU A 1 85 ? -6.715 -1.050 16.844 1.00 95.38 85 LEU A C 1
ATOM 658 O O . LEU A 1 85 ? -6.736 -1.600 17.944 1.00 95.38 85 LEU A O 1
ATOM 662 N N . PRO A 1 86 ? -6.339 0.236 16.738 1.00 95.06 86 PRO A N 1
ATOM 663 C CA . PRO A 1 86 ? -6.124 1.092 17.889 1.00 95.06 86 PRO A CA 1
ATOM 664 C C . PRO A 1 86 ? -7.417 1.252 18.689 1.00 95.06 86 PRO A C 1
ATOM 666 O O . PRO A 1 86 ? -8.469 1.628 18.162 1.00 95.06 86 PRO A O 1
ATOM 669 N N . VAL A 1 87 ? -7.298 1.003 19.982 1.00 95.38 87 VAL A N 1
ATOM 670 C CA . VAL A 1 87 ? -8.338 1.105 21.005 1.00 95.38 87 VAL A CA 1
ATOM 671 C C . VAL A 1 87 ? -7.810 1.955 22.160 1.00 95.38 87 VAL A C 1
ATOM 673 O O . VAL A 1 87 ? -6.627 2.302 22.207 1.00 95.38 87 VAL A O 1
ATOM 676 N N . GLN A 1 88 ? -8.661 2.331 23.110 1.00 95.62 88 GLN A N 1
ATOM 677 C CA . GLN A 1 88 ? -8.226 3.164 24.238 1.00 95.62 88 GLN A CA 1
ATOM 678 C C . GLN A 1 88 ? -7.094 2.502 25.032 1.00 95.62 88 GLN A C 1
ATOM 680 O O . GLN A 1 88 ? -6.147 3.170 25.449 1.00 95.62 88 GLN A O 1
ATOM 685 N N . GLU A 1 89 ? -7.179 1.187 25.193 1.00 95.44 89 GLU A N 1
ATOM 686 C CA . GLU A 1 89 ? -6.284 0.360 25.992 1.00 95.44 89 GLU A CA 1
ATOM 687 C C . GLU A 1 89 ? -4.938 0.061 25.303 1.00 95.44 89 GLU A C 1
ATOM 689 O O . GLU A 1 89 ? -3.995 -0.348 25.978 1.00 95.44 89 GLU A O 1
ATOM 694 N N . GLY A 1 90 ? -4.818 0.287 23.988 1.00 94.38 90 GLY A N 1
ATOM 695 C CA . GLY A 1 90 ? -3.619 -0.028 23.208 1.00 94.38 90 GLY A CA 1
ATOM 696 C C . GLY A 1 90 ? -3.931 -0.337 21.743 1.00 94.38 90 GLY A C 1
ATOM 697 O O . GLY A 1 90 ? -4.811 0.277 21.146 1.00 94.38 90 GLY A O 1
ATOM 698 N N . THR A 1 91 ? -3.213 -1.293 21.160 1.00 95.19 91 THR A N 1
ATOM 699 C CA . THR A 1 91 ? -3.516 -1.833 19.828 1.00 95.19 91 THR A CA 1
ATOM 700 C C . THR A 1 91 ? -4.095 -3.227 20.001 1.00 95.19 91 THR A C 1
ATOM 702 O O . THR A 1 91 ? -3.415 -4.106 20.518 1.00 95.19 91 THR A O 1
ATOM 705 N N . LEU A 1 92 ? -5.349 -3.417 19.602 1.00 96.75 92 LEU A N 1
ATOM 706 C CA . LEU A 1 92 ? -6.010 -4.715 19.608 1.00 96.75 92 LEU A CA 1
ATOM 707 C C . LEU A 1 92 ? -5.574 -5.513 18.373 1.00 96.75 92 LEU A C 1
ATOM 709 O O . LEU A 1 92 ? -5.702 -5.021 17.250 1.00 96.75 92 LEU A O 1
ATOM 713 N N . CYS A 1 93 ? -5.086 -6.726 18.601 1.00 95.25 93 CYS A N 1
ATOM 714 C CA . CYS A 1 93 ? -4.876 -7.758 17.598 1.00 95.25 93 CYS A CA 1
ATOM 715 C C . CYS A 1 93 ? -6.143 -8.600 17.463 1.00 95.25 93 CYS A C 1
ATOM 717 O O . CYS A 1 93 ? -6.674 -9.105 18.454 1.00 95.25 93 CYS A O 1
ATOM 719 N N . LEU A 1 94 ? -6.602 -8.763 16.226 1.00 96.25 94 LEU A N 1
ATOM 720 C CA . LEU A 1 94 ? -7.723 -9.616 15.846 1.00 96.25 94 LEU A CA 1
ATOM 721 C C . LEU A 1 94 ? -7.220 -10.658 14.835 1.00 96.25 94 LEU A C 1
ATOM 723 O O . LEU A 1 94 ? -7.176 -10.364 13.636 1.00 96.25 94 LEU A O 1
ATOM 727 N N . PRO A 1 95 ? -6.781 -11.843 15.292 1.00 94.38 95 PRO A N 1
ATOM 728 C CA . PRO A 1 95 ? -6.388 -12.927 14.398 1.00 94.38 95 PRO A CA 1
ATOM 729 C C . PRO A 1 95 ? -7.576 -13.439 13.582 1.00 94.38 95 PRO A C 1
ATOM 731 O O . PRO A 1 95 ? -8.702 -13.469 14.082 1.00 94.38 95 PRO A O 1
ATOM 734 N N . TYR A 1 96 ? -7.328 -13.864 12.344 1.00 91.31 96 TYR A N 1
ATOM 735 C CA . TYR A 1 96 ? -8.338 -14.480 11.481 1.00 91.31 96 TYR A CA 1
ATOM 736 C C . TYR A 1 96 ? -7.817 -15.754 10.810 1.00 91.31 96 TYR A C 1
ATOM 738 O O . TYR A 1 96 ? -6.639 -15.861 10.459 1.00 91.31 96 TYR A O 1
ATOM 746 N N . ASP A 1 97 ? -8.699 -16.730 10.618 1.00 90.06 97 ASP A N 1
ATOM 747 C CA . ASP A 1 97 ? -8.378 -18.057 10.071 1.00 90.06 97 ASP A CA 1
ATOM 748 C C . ASP A 1 97 ? -8.991 -18.314 8.686 1.00 90.06 97 ASP A C 1
ATOM 750 O O . ASP A 1 97 ? -8.627 -19.279 8.010 1.00 90.06 97 ASP A O 1
ATOM 754 N N . ALA A 1 98 ? -9.881 -17.432 8.233 1.00 84.31 98 ALA A N 1
ATOM 755 C CA . ALA A 1 98 ? -10.512 -17.499 6.927 1.00 84.31 98 ALA A CA 1
ATOM 756 C C . ALA A 1 98 ? -10.744 -16.102 6.341 1.00 84.31 98 ALA A C 1
ATOM 758 O O . ALA A 1 98 ? -10.914 -15.121 7.062 1.00 84.31 98 ALA A O 1
ATOM 759 N N . VAL A 1 99 ? -10.785 -16.035 5.010 1.00 85.56 99 VAL A N 1
ATOM 760 C CA . VAL A 1 99 ? -11.243 -14.864 4.255 1.00 85.56 99 VAL A CA 1
ATOM 761 C C . VAL A 1 99 ? -12.313 -15.337 3.278 1.00 85.56 99 VAL A C 1
ATOM 763 O O . VAL A 1 99 ? -12.057 -16.224 2.460 1.00 85.56 99 VAL A O 1
ATOM 766 N N . THR A 1 100 ? -13.516 -14.778 3.369 1.00 77.19 100 THR A N 1
ATOM 767 C CA . THR A 1 100 ? -14.646 -15.119 2.490 1.00 77.19 100 THR A CA 1
ATOM 768 C C . THR A 1 100 ? -15.004 -13.942 1.585 1.00 77.19 100 THR A C 1
ATOM 770 O O . THR A 1 100 ? -14.683 -12.793 1.878 1.00 77.19 100 THR A O 1
ATOM 773 N N . SER A 1 101 ? -15.643 -14.212 0.445 1.00 72.00 101 SER A N 1
ATOM 774 C CA . SER A 1 101 ? -15.977 -13.167 -0.538 1.00 72.00 101 SER A CA 1
ATOM 775 C C . SER A 1 101 ? -17.047 -12.181 -0.063 1.00 72.00 101 SER A C 1
ATOM 777 O O . SER A 1 101 ? -17.162 -11.093 -0.617 1.00 72.00 101 SER A O 1
ATOM 779 N N . ASP A 1 102 ? -17.870 -12.595 0.894 1.00 74.50 102 ASP A N 1
ATOM 780 C CA . ASP A 1 102 ? -19.009 -11.863 1.439 1.00 74.50 102 ASP A CA 1
ATOM 781 C C . ASP A 1 102 ? -18.703 -11.241 2.803 1.00 74.50 102 ASP A C 1
ATOM 783 O O . ASP A 1 102 ? -19.061 -10.085 3.018 1.00 74.50 102 ASP A O 1
ATOM 787 N N . MET A 1 103 ? -18.002 -11.965 3.678 1.00 65.31 103 MET A N 1
ATOM 788 C CA . MET A 1 103 ? -17.730 -11.524 5.049 1.00 65.31 103 MET A CA 1
ATOM 789 C C . MET A 1 103 ? -16.268 -11.095 5.277 1.00 65.31 103 MET A C 1
ATOM 791 O O . MET A 1 103 ? -15.933 -10.637 6.361 1.00 65.31 103 MET A O 1
ATOM 795 N N . MET A 1 104 ? -15.385 -11.183 4.272 1.00 86.44 104 MET A N 1
ATOM 796 C CA . MET A 1 104 ? -13.962 -10.804 4.384 1.00 86.44 104 MET A CA 1
ATOM 797 C C . MET A 1 104 ? -13.244 -11.613 5.495 1.00 86.44 104 MET A C 1
ATOM 799 O O . MET A 1 104 ? -13.505 -12.815 5.616 1.00 86.44 104 MET A O 1
ATOM 803 N N . GLU A 1 105 ? -12.311 -11.032 6.262 1.00 90.50 105 GLU A N 1
ATOM 804 C CA . GLU A 1 105 ? -11.565 -11.712 7.337 1.00 90.50 105 GLU A CA 1
ATOM 805 C C . GLU A 1 105 ? -12.489 -12.178 8.480 1.00 90.50 105 GLU A C 1
ATOM 807 O O . GLU A 1 105 ? -13.222 -11.375 9.054 1.00 90.50 105 GLU A O 1
ATOM 812 N N . GLN A 1 106 ? -12.438 -13.470 8.823 1.00 92.12 106 GLN A N 1
ATOM 813 C CA . GLN A 1 106 ? -13.235 -14.098 9.887 1.00 92.12 106 GLN A CA 1
ATOM 814 C C . GLN A 1 106 ? -12.427 -14.183 11.184 1.00 92.12 106 GLN A C 1
ATOM 816 O O . GLN A 1 106 ? -11.444 -14.922 11.253 1.00 92.12 106 GLN A O 1
ATOM 821 N N . PHE A 1 107 ? -12.806 -13.420 12.211 1.00 94.44 107 PHE A N 1
ATOM 822 C CA . PHE A 1 107 ? -11.990 -13.286 13.414 1.00 94.44 107 PHE A CA 1
ATOM 823 C C . PHE A 1 107 ? -12.158 -14.447 14.393 1.00 94.44 107 PHE A C 1
ATOM 825 O O . PHE A 1 107 ? -13.267 -14.845 14.754 1.00 94.44 107 PHE A O 1
ATOM 832 N N . VAL A 1 108 ? -11.037 -14.893 14.953 1.00 94.88 108 VAL A N 1
ATOM 833 C CA . VAL A 1 108 ? -11.005 -15.819 16.088 1.00 94.88 108 VAL A CA 1
ATOM 834 C C . VAL A 1 108 ? -11.068 -14.996 17.378 1.00 94.88 108 VAL A C 1
ATOM 836 O O . VAL A 1 108 ? -10.052 -14.674 17.989 1.00 94.88 108 VAL A O 1
ATOM 839 N N . LEU A 1 109 ? -12.277 -14.588 17.782 1.00 94.94 109 LEU A N 1
ATOM 840 C CA . LEU A 1 109 ? -12.471 -13.612 18.871 1.00 94.94 109 LEU A CA 1
ATOM 841 C C . LEU A 1 109 ? -11.909 -14.041 20.232 1.00 94.94 109 LEU A C 1
ATOM 843 O O . LEU A 1 109 ? -11.550 -13.176 21.032 1.00 94.94 109 LEU A O 1
ATOM 847 N N . ASP A 1 110 ? -11.850 -15.344 20.507 1.00 94.94 110 ASP A N 1
ATOM 848 C CA . ASP A 1 110 ? -11.284 -15.878 21.754 1.00 94.94 110 ASP A CA 1
ATOM 849 C C . ASP A 1 110 ? -9.770 -15.631 21.859 1.00 94.94 110 ASP A C 1
ATOM 851 O O . ASP A 1 110 ? -9.216 -15.610 22.956 1.00 94.94 110 ASP A O 1
ATOM 855 N N . GLU A 1 111 ? -9.127 -15.369 20.724 1.00 95.75 111 GLU A N 1
ATOM 856 C CA . GLU A 1 111 ? -7.689 -15.152 20.583 1.00 95.75 111 GLU A CA 1
ATOM 857 C C . GLU A 1 111 ? -7.365 -13.660 20.399 1.00 95.75 111 GLU A C 1
ATOM 859 O O . GLU A 1 111 ? -6.216 -13.284 20.177 1.00 95.75 111 GLU A O 1
ATOM 864 N N . ALA A 1 112 ? -8.364 -12.777 20.512 1.00 96.25 112 ALA A N 1
ATOM 865 C CA . ALA A 1 112 ? -8.163 -11.335 20.475 1.00 96.25 112 ALA A CA 1
ATOM 866 C C . ALA A 1 112 ? -7.427 -10.844 21.733 1.00 96.25 112 ALA A C 1
ATOM 868 O O . ALA A 1 112 ? -7.833 -11.118 22.865 1.00 96.25 112 ALA A O 1
ATOM 869 N N . HIS A 1 113 ? -6.369 -10.059 21.549 1.00 95.69 113 HIS A N 1
ATOM 870 C CA . HIS A 1 113 ? -5.517 -9.591 22.645 1.00 95.69 113 HIS A CA 1
ATOM 871 C C . HIS A 1 113 ? -4.844 -8.255 22.309 1.00 95.69 113 HIS A C 1
ATOM 873 O O . HIS A 1 113 ? -4.896 -7.774 21.181 1.00 95.69 113 HIS A O 1
ATOM 879 N N . LEU A 1 114 ? -4.245 -7.607 23.309 1.00 96.75 114 LEU A N 1
ATOM 880 C CA . LEU A 1 114 ? -3.457 -6.398 23.080 1.00 96.75 114 LEU A CA 1
ATOM 881 C C . LEU A 1 114 ? -2.061 -6.769 22.587 1.00 96.75 114 LEU A C 1
ATOM 883 O O . LEU A 1 114 ? -1.374 -7.528 23.265 1.00 96.75 114 LEU A O 1
ATOM 887 N N . LEU A 1 115 ? -1.650 -6.159 21.477 1.00 94.06 115 LEU A N 1
ATOM 888 C CA . LEU A 1 115 ? -0.314 -6.310 20.913 1.00 94.06 115 LEU A CA 1
ATOM 889 C C . LEU A 1 115 ? 0.741 -5.863 21.924 1.00 94.06 115 LEU A C 1
ATOM 891 O O . LEU A 1 115 ? 0.718 -4.714 22.391 1.00 94.06 115 LEU A O 1
ATOM 895 N N . ASP A 1 116 ? 1.693 -6.741 22.213 1.00 92.25 116 ASP A N 1
ATOM 896 C CA . ASP A 1 116 ? 2.862 -6.399 23.012 1.00 92.25 116 ASP A CA 1
ATOM 897 C C . ASP A 1 116 ? 4.119 -6.159 22.156 1.00 92.25 116 ASP A C 1
ATOM 899 O O . ASP A 1 116 ? 4.124 -6.254 20.928 1.00 92.25 116 ASP A O 1
ATOM 903 N N . CYS A 1 117 ? 5.199 -5.738 22.816 1.00 89.56 117 CYS A N 1
ATOM 904 C CA . CYS A 1 117 ? 6.447 -5.377 22.145 1.00 89.56 117 CYS A CA 1
ATOM 905 C C . CYS A 1 117 ? 7.177 -6.596 21.555 1.00 89.56 117 CYS A C 1
ATOM 907 O O . CYS A 1 117 ? 7.842 -6.467 20.527 1.00 89.56 117 CYS A O 1
ATOM 909 N N . GLU A 1 118 ? 7.083 -7.753 22.212 1.00 90.25 118 GLU A N 1
ATOM 910 C CA . GLU A 1 118 ? 7.755 -8.977 21.776 1.00 90.25 118 GLU A CA 1
ATOM 911 C C . GLU A 1 118 ? 7.063 -9.538 20.535 1.00 90.25 118 GLU A C 1
ATOM 913 O O . GLU A 1 118 ? 7.723 -9.756 19.517 1.00 90.25 118 GLU A O 1
ATOM 918 N N . GLU A 1 119 ? 5.739 -9.666 20.586 1.00 88.81 119 GLU A N 1
ATOM 919 C CA . GLU A 1 119 ? 4.915 -10.109 19.463 1.00 88.81 119 GLU A CA 1
ATOM 920 C C . GLU A 1 119 ? 5.048 -9.159 18.265 1.00 88.81 119 GLU A C 1
ATOM 922 O O . GLU A 1 119 ? 5.260 -9.601 17.139 1.00 88.81 119 GLU A O 1
ATOM 927 N N . CYS A 1 120 ? 5.044 -7.840 18.493 1.00 88.88 120 CYS A N 1
ATOM 928 C CA . CYS A 1 120 ? 5.290 -6.861 17.431 1.00 88.88 120 CYS A CA 1
ATOM 929 C C . CYS A 1 120 ? 6.657 -7.076 16.753 1.00 88.88 120 CYS A C 1
ATOM 931 O O . CYS A 1 120 ? 6.768 -7.004 15.528 1.00 88.88 120 CYS A O 1
ATOM 933 N N . GLY A 1 121 ? 7.697 -7.395 17.532 1.00 87.94 121 GLY A N 1
ATOM 934 C CA . GLY A 1 121 ? 9.015 -7.748 17.003 1.00 87.94 121 GLY A CA 1
ATOM 935 C C . GLY A 1 121 ? 8.999 -9.025 16.155 1.00 87.94 121 GLY A C 1
ATOM 936 O O . GLY A 1 121 ? 9.619 -9.055 15.090 1.00 87.94 121 GLY A O 1
ATOM 937 N N . GLN A 1 122 ? 8.265 -10.050 16.594 1.00 88.12 122 GLN A N 1
ATOM 938 C CA . GLN A 1 122 ? 8.099 -11.311 15.861 1.00 88.12 122 GLN A CA 1
ATOM 939 C C . GLN A 1 122 ? 7.347 -11.093 14.543 1.00 88.12 122 GLN A C 1
ATOM 941 O O . GLN A 1 122 ? 7.846 -11.474 13.485 1.00 88.12 122 GLN A O 1
ATOM 946 N N . LEU A 1 123 ? 6.216 -10.385 14.582 1.00 86.44 123 LEU A N 1
ATOM 947 C CA . LEU A 1 123 ? 5.417 -10.033 13.406 1.00 86.44 123 LEU A CA 1
ATOM 948 C C . LEU A 1 123 ? 6.230 -9.235 12.383 1.00 86.44 123 LEU A C 1
ATOM 950 O O . LEU A 1 123 ? 6.185 -9.528 11.191 1.00 86.44 123 LEU A O 1
ATOM 954 N N . LEU A 1 124 ? 7.029 -8.261 12.832 1.00 88.25 124 LEU A N 1
ATOM 955 C CA . LEU A 1 124 ? 7.937 -7.517 11.956 1.00 88.25 124 LEU A CA 1
ATOM 956 C C . LEU A 1 124 ? 8.987 -8.425 11.307 1.00 88.25 124 LEU A C 1
ATOM 958 O O . LEU A 1 124 ? 9.297 -8.264 10.126 1.00 88.25 124 LEU A O 1
ATOM 962 N N . GLN A 1 125 ? 9.559 -9.369 12.053 1.00 85.62 125 GLN A N 1
ATOM 963 C CA . GLN A 1 125 ? 10.531 -10.314 11.507 1.00 85.62 125 GLN A CA 1
ATOM 964 C C . GLN A 1 125 ? 9.890 -11.257 10.479 1.00 85.62 125 GLN A C 1
ATOM 966 O O . GLN A 1 125 ? 10.475 -11.493 9.416 1.00 85.62 125 GLN A O 1
ATOM 971 N N . GLU A 1 126 ? 8.698 -11.776 10.768 1.00 84.62 126 GLU A N 1
ATOM 972 C CA . GLU A 1 126 ? 7.941 -12.653 9.873 1.00 84.62 126 GLU A CA 1
ATOM 973 C C . GLU A 1 126 ? 7.537 -11.929 8.588 1.00 84.62 126 GLU A C 1
ATOM 975 O O . GLU A 1 126 ? 7.829 -12.429 7.500 1.00 84.62 126 GLU A O 1
ATOM 980 N N . LEU A 1 127 ? 6.983 -10.715 8.702 1.00 84.69 127 LEU A N 1
ATOM 981 C CA . LEU A 1 127 ? 6.695 -9.819 7.578 1.00 84.69 127 LEU A CA 1
ATOM 982 C C . LEU A 1 127 ? 7.924 -9.650 6.684 1.00 84.69 127 LEU A C 1
ATOM 984 O O . LEU A 1 127 ? 7.875 -9.946 5.491 1.00 84.69 127 LEU A O 1
ATOM 988 N N . ASN A 1 128 ? 9.049 -9.219 7.258 1.00 85.38 128 ASN A N 1
ATOM 989 C CA . ASN A 1 128 ? 10.275 -8.977 6.497 1.00 85.38 128 ASN A CA 1
ATOM 990 C C . ASN A 1 128 ? 10.791 -10.244 5.807 1.00 85.38 128 ASN A C 1
ATOM 992 O O . ASN A 1 128 ? 11.256 -10.184 4.669 1.00 85.38 128 ASN A O 1
ATOM 996 N N . THR A 1 129 ? 10.688 -11.396 6.471 1.00 84.31 129 THR A N 1
ATOM 997 C CA . THR A 1 129 ? 11.116 -12.682 5.907 1.00 84.31 129 THR A CA 1
ATOM 998 C C . THR A 1 129 ? 10.235 -13.085 4.724 1.00 84.31 129 THR A C 1
ATOM 1000 O O . THR A 1 129 ? 10.755 -13.473 3.675 1.00 84.31 129 THR A O 1
ATOM 1003 N N . GLN A 1 130 ? 8.912 -12.954 4.860 1.00 81.31 130 GLN A N 1
ATOM 1004 C CA . GLN A 1 130 ? 7.965 -13.260 3.788 1.00 81.31 130 GLN A CA 1
ATOM 1005 C C . GLN A 1 130 ? 8.147 -12.318 2.593 1.00 81.31 130 GLN A C 1
ATOM 1007 O O . GLN A 1 130 ? 8.255 -12.791 1.461 1.00 81.31 130 GLN A O 1
ATOM 1012 N N . TYR A 1 131 ? 8.277 -11.008 2.829 1.00 83.62 131 TYR A N 1
ATOM 1013 C CA . TYR A 1 131 ? 8.525 -10.030 1.766 1.00 83.62 131 TYR A CA 1
ATOM 1014 C C . TYR A 1 131 ? 9.853 -10.268 1.045 1.00 83.62 131 TYR A C 1
ATOM 1016 O O . TYR A 1 131 ? 9.885 -10.232 -0.183 1.00 83.62 131 TYR A O 1
ATOM 1024 N N . ALA A 1 132 ? 10.938 -10.558 1.771 1.00 82.88 132 ALA A N 1
ATOM 1025 C CA . ALA A 1 132 ? 12.234 -10.853 1.159 1.00 82.88 132 ALA A CA 1
ATOM 1026 C C . ALA A 1 132 ? 12.177 -12.107 0.269 1.00 82.88 132 ALA A C 1
ATOM 1028 O O . ALA A 1 132 ? 12.692 -12.102 -0.854 1.00 82.88 132 ALA A O 1
ATOM 1029 N N . SER A 1 133 ? 11.509 -13.163 0.749 1.00 80.12 133 SER A N 1
ATOM 1030 C CA . SER A 1 133 ? 11.300 -14.394 -0.018 1.00 80.12 133 SER A CA 1
ATOM 1031 C C . SER A 1 133 ? 10.484 -14.134 -1.284 1.00 80.12 133 SER A C 1
ATOM 1033 O O . SER A 1 133 ? 10.891 -14.544 -2.371 1.00 80.12 133 SER A O 1
ATOM 1035 N N . LEU A 1 134 ? 9.362 -13.418 -1.160 1.00 83.12 134 LEU A N 1
ATOM 1036 C CA . LEU A 1 134 ? 8.493 -13.097 -2.289 1.00 83.12 134 LEU A CA 1
ATOM 1037 C C . LEU A 1 134 ? 9.200 -12.195 -3.309 1.00 83.12 134 LEU A C 1
ATOM 1039 O O . LEU A 1 134 ? 9.097 -12.445 -4.507 1.00 83.12 134 LEU A O 1
ATOM 1043 N N . SER A 1 135 ? 9.961 -11.194 -2.856 1.00 84.69 135 SER A N 1
ATOM 1044 C CA . SER A 1 135 ? 10.765 -10.333 -3.737 1.00 84.69 135 SER A CA 1
ATOM 1045 C C . SER A 1 135 ? 11.757 -11.157 -4.551 1.00 84.69 135 SER A C 1
ATOM 1047 O O . SER A 1 135 ? 11.783 -11.053 -5.773 1.00 84.69 135 SER A O 1
ATOM 1049 N N . THR A 1 136 ? 12.503 -12.055 -3.898 1.00 83.81 136 THR A N 1
ATOM 1050 C CA . THR A 1 136 ? 13.483 -12.927 -4.572 1.00 83.81 136 THR A CA 1
ATOM 1051 C C . THR A 1 136 ? 12.816 -13.838 -5.608 1.00 83.81 136 THR A C 1
ATOM 1053 O O . THR A 1 136 ? 13.346 -14.060 -6.704 1.00 83.81 136 THR A O 1
ATOM 1056 N N . GLU A 1 137 ? 11.641 -14.382 -5.288 1.00 85.44 137 GLU A N 1
ATOM 1057 C CA . GLU A 1 137 ? 10.879 -15.214 -6.218 1.00 85.44 137 GLU A CA 1
ATOM 1058 C C . GLU A 1 137 ? 10.374 -14.402 -7.418 1.00 85.44 137 GLU A C 1
ATOM 1060 O O . GLU A 1 137 ? 10.563 -14.819 -8.564 1.00 85.44 137 GLU A O 1
ATOM 1065 N N . LEU A 1 138 ? 9.812 -13.214 -7.180 1.00 82.50 138 LEU A N 1
ATOM 1066 C CA . LEU A 1 138 ? 9.352 -12.309 -8.233 1.00 82.50 138 LEU A CA 1
ATOM 1067 C C . LEU A 1 138 ? 10.503 -11.818 -9.115 1.00 82.50 138 LEU A C 1
ATOM 1069 O O . LEU A 1 138 ? 10.348 -11.788 -10.332 1.00 82.50 138 LEU A O 1
ATOM 1073 N N . GLU A 1 139 ? 11.668 -11.511 -8.548 1.00 82.19 139 GLU A N 1
ATOM 1074 C CA . GLU A 1 139 ? 12.890 -11.181 -9.291 1.00 82.19 139 GLU A CA 1
ATOM 1075 C C . GLU A 1 139 ? 13.347 -12.355 -10.163 1.00 82.19 139 GLU A C 1
ATOM 1077 O O . GLU A 1 139 ? 13.673 -12.176 -11.338 1.00 82.19 139 GLU A O 1
ATOM 1082 N N . THR A 1 140 ? 13.306 -13.576 -9.625 1.00 84.25 140 THR A N 1
ATOM 1083 C CA . THR A 1 140 ? 13.638 -14.797 -10.372 1.00 84.25 14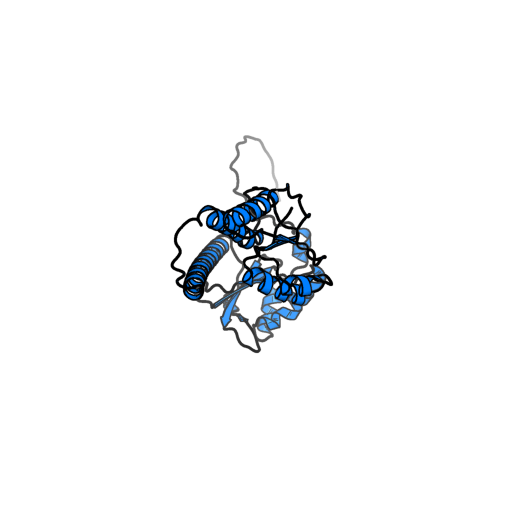0 THR A CA 1
ATOM 1084 C C . THR A 1 140 ? 12.668 -15.020 -11.531 1.00 84.25 140 THR A C 1
ATOM 1086 O O . THR A 1 140 ? 13.087 -15.353 -12.644 1.00 84.25 140 THR A O 1
ATOM 1089 N N . ILE A 1 141 ? 11.368 -14.841 -11.293 1.00 81.62 141 ILE A N 1
ATOM 1090 C CA . ILE A 1 141 ? 10.330 -14.925 -12.324 1.00 81.62 141 ILE A CA 1
ATOM 1091 C C . ILE A 1 141 ? 10.550 -13.826 -13.365 1.00 81.62 141 ILE A C 1
ATOM 1093 O O . ILE A 1 141 ? 10.566 -14.119 -14.559 1.00 81.62 141 ILE A O 1
ATOM 1097 N N . HIS A 1 142 ? 10.796 -12.588 -12.938 1.00 79.88 142 HIS A N 1
ATOM 1098 C CA . HIS A 1 142 ? 11.056 -11.454 -13.819 1.00 79.88 142 HIS A CA 1
ATOM 1099 C C . HIS A 1 142 ? 12.277 -11.703 -14.712 1.00 79.88 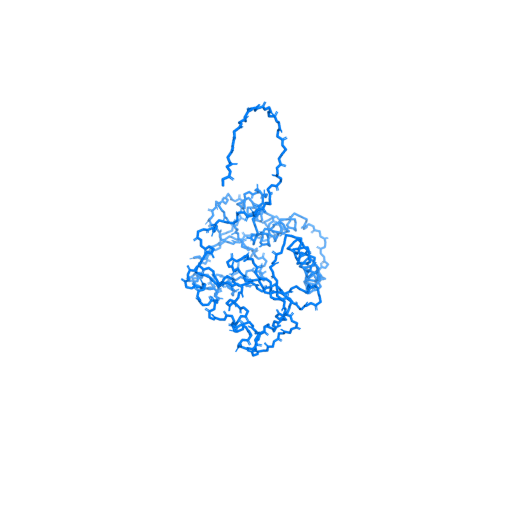142 HIS A C 1
ATOM 1101 O O . HIS A 1 142 ? 12.196 -11.514 -15.923 1.00 79.88 142 HIS A O 1
ATOM 1107 N N . ALA A 1 143 ? 13.381 -12.208 -14.154 1.00 78.50 143 ALA A N 1
ATOM 1108 C CA . ALA A 1 143 ? 14.581 -12.563 -14.908 1.00 78.50 143 ALA A CA 1
ATOM 1109 C C . ALA A 1 143 ? 14.315 -13.669 -15.944 1.00 78.50 143 ALA A C 1
ATOM 1111 O O . ALA A 1 143 ? 14.759 -13.563 -17.089 1.00 78.50 143 ALA A O 1
ATOM 1112 N N . LYS A 1 144 ? 13.547 -14.706 -15.577 1.00 79.12 144 LYS A N 1
ATOM 1113 C CA . LYS A 1 144 ? 13.135 -15.777 -16.502 1.00 79.12 144 LYS A CA 1
ATOM 1114 C C . LYS A 1 144 ? 12.244 -15.254 -17.628 1.00 79.12 144 LYS A C 1
ATOM 1116 O O . LYS A 1 144 ? 12.439 -15.638 -18.777 1.00 79.12 144 LYS A O 1
ATOM 1121 N N . LEU A 1 145 ? 11.288 -14.380 -17.307 1.00 75.81 145 LEU A N 1
ATOM 1122 C CA . LEU A 1 145 ? 10.361 -13.787 -18.275 1.00 75.81 145 LEU A CA 1
ATOM 1123 C C . LEU A 1 145 ? 11.045 -12.776 -19.202 1.00 75.81 145 LEU A C 1
ATOM 1125 O O . LEU A 1 145 ? 10.663 -12.666 -20.363 1.00 75.81 145 LEU A O 1
ATOM 1129 N N . LYS A 1 146 ? 12.069 -12.066 -18.715 1.00 77.88 146 LYS A N 1
ATOM 1130 C CA . LYS A 1 146 ? 12.867 -11.130 -19.519 1.00 77.88 146 LYS A CA 1
ATOM 1131 C C . LYS A 1 146 ? 13.715 -11.844 -20.577 1.00 77.88 146 LYS A C 1
ATOM 1133 O O . LYS A 1 146 ? 13.992 -11.251 -21.613 1.00 77.88 146 LYS A O 1
ATOM 1138 N N . GLY A 1 147 ? 14.056 -13.112 -20.338 1.00 54.94 147 GLY A N 1
ATOM 1139 C CA . GLY A 1 147 ? 14.768 -13.971 -21.276 1.00 54.94 147 GLY A CA 1
ATOM 1140 C C . GLY A 1 147 ? 16.246 -13.607 -21.419 1.00 54.94 147 GLY A C 1
ATOM 1141 O O . GLY A 1 147 ? 16.622 -12.461 -21.630 1.00 54.94 147 GLY A O 1
ATOM 1142 N N . ASP A 1 148 ? 17.101 -14.614 -21.287 1.00 49.72 148 ASP A N 1
ATOM 1143 C CA . ASP A 1 148 ? 17.971 -15.100 -22.364 1.00 49.72 148 ASP A CA 1
ATOM 1144 C C . ASP A 1 148 ? 18.344 -14.117 -23.505 1.00 49.72 148 ASP A C 1
ATOM 1146 O O . ASP A 1 148 ? 18.261 -14.435 -24.690 1.00 49.72 148 ASP A O 1
ATOM 1150 N N . THR A 1 149 ? 18.823 -12.917 -23.176 1.00 42.41 149 THR A N 1
ATOM 1151 C CA . THR A 1 149 ? 19.629 -12.105 -24.090 1.00 42.41 149 THR A CA 1
ATOM 1152 C C . THR A 1 149 ? 21.094 -12.363 -23.781 1.00 42.41 149 THR A C 1
ATOM 1154 O O . THR A 1 149 ? 21.711 -11.695 -22.948 1.00 42.41 149 THR A O 1
ATOM 1157 N N . SER A 1 150 ? 21.654 -13.358 -24.470 1.00 45.53 150 SER A N 1
ATOM 1158 C CA . SER A 1 150 ? 23.087 -13.438 -24.737 1.00 45.53 150 SER A CA 1
ATOM 1159 C C . SER A 1 150 ? 23.588 -12.063 -25.188 1.00 45.53 150 SER A C 1
ATOM 1161 O O . SER A 1 150 ? 23.290 -11.614 -26.290 1.00 45.53 150 SER A O 1
ATOM 1163 N N . GLY A 1 151 ? 24.336 -11.391 -24.316 1.00 36.69 151 GLY A N 1
ATOM 1164 C CA . GLY A 1 151 ? 24.854 -10.049 -24.570 1.00 36.69 151 GLY A CA 1
ATOM 1165 C C . GLY A 1 151 ? 25.608 -9.483 -23.375 1.00 36.69 151 GLY A C 1
ATOM 1166 O O . GLY A 1 151 ? 25.418 -8.336 -22.993 1.00 36.69 151 GLY A O 1
ATOM 1167 N N . ARG A 1 152 ? 26.434 -10.310 -22.727 1.00 49.34 152 ARG A N 1
ATOM 1168 C CA . ARG A 1 152 ? 27.322 -9.869 -21.651 1.00 49.34 152 ARG A CA 1
ATOM 1169 C C . ARG A 1 152 ? 28.446 -9.024 -22.253 1.00 49.34 152 ARG A C 1
ATOM 1171 O O . ARG A 1 152 ? 29.378 -9.599 -22.816 1.00 49.34 152 ARG A O 1
ATOM 1178 N N . LYS A 1 153 ? 28.367 -7.701 -22.087 1.00 43.38 153 LYS A N 1
ATOM 1179 C CA . LYS A 1 153 ? 29.466 -6.793 -21.698 1.00 43.38 153 LYS A CA 1
ATOM 1180 C C . LYS A 1 153 ? 28.931 -5.356 -21.565 1.00 43.38 153 LYS A C 1
ATOM 1182 O O . LYS A 1 153 ? 28.150 -4.931 -22.397 1.00 43.38 153 LYS A O 1
ATOM 1187 N N . GLU A 1 154 ? 29.368 -4.682 -20.495 1.00 47.50 154 GLU A N 1
ATOM 1188 C CA . GLU A 1 154 ? 29.119 -3.269 -20.125 1.00 47.50 154 GLU A CA 1
ATOM 1189 C C . GLU A 1 154 ? 27.729 -2.909 -19.566 1.00 47.50 154 GLU A C 1
ATOM 1191 O O . GLU A 1 154 ? 26.992 -2.113 -20.129 1.00 47.50 154 GLU A O 1
ATOM 1196 N N . LYS A 1 155 ? 27.383 -3.460 -18.390 1.00 48.28 155 LYS A N 1
ATOM 1197 C CA . LYS A 1 155 ? 26.134 -3.126 -17.673 1.00 48.28 155 LYS A CA 1
ATOM 1198 C C . LYS A 1 155 ? 26.265 -2.883 -16.163 1.00 48.28 155 LYS A C 1
ATOM 1200 O O . LYS A 1 155 ? 25.266 -2.621 -15.513 1.00 48.28 155 LYS A O 1
ATOM 1205 N N . SER A 1 156 ? 27.475 -2.898 -15.595 1.00 59.62 156 SER A N 1
ATOM 1206 C CA . SER A 1 156 ? 27.637 -2.870 -14.131 1.00 59.62 156 SER A CA 1
ATOM 1207 C C . SER A 1 156 ? 27.278 -1.532 -13.479 1.00 59.62 156 SER A C 1
ATOM 1209 O O . SER A 1 156 ? 26.817 -1.524 -12.344 1.00 59.62 156 SER A O 1
ATOM 1211 N N . HIS A 1 157 ? 27.487 -0.399 -14.162 1.00 58.47 157 HIS A N 1
ATOM 1212 C CA . HIS A 1 157 ? 27.179 0.915 -13.585 1.00 58.47 157 HIS A CA 1
ATOM 1213 C C . HIS A 1 157 ? 25.674 1.208 -13.614 1.00 58.47 157 HIS A C 1
ATOM 1215 O O . HIS A 1 157 ? 25.101 1.544 -12.583 1.00 58.47 157 HIS A O 1
ATOM 1221 N N . LEU A 1 158 ? 25.016 0.980 -14.756 1.00 62.72 158 LEU A N 1
ATOM 1222 C CA . LEU A 1 158 ? 23.566 1.138 -14.875 1.00 62.72 158 LEU A CA 1
ATOM 1223 C C . LEU A 1 158 ? 22.811 0.160 -13.963 1.00 62.72 158 LEU A C 1
ATOM 1225 O O . LEU A 1 158 ? 21.850 0.563 -13.321 1.00 62.72 158 LEU A O 1
ATOM 1229 N N . GLU A 1 159 ? 23.254 -1.097 -13.859 1.00 67.38 159 GLU A N 1
ATOM 1230 C CA . GLU A 1 159 ? 22.651 -2.070 -12.936 1.00 67.38 159 GLU A CA 1
ATOM 1231 C C . GLU A 1 159 ? 22.780 -1.620 -11.474 1.00 67.38 159 GLU A C 1
ATOM 1233 O O . GLU A 1 159 ? 21.786 -1.650 -10.756 1.00 67.38 159 GLU A O 1
ATOM 1238 N N . SER A 1 160 ? 23.947 -1.108 -11.063 1.00 71.62 160 SER A N 1
ATOM 1239 C CA . SER A 1 160 ? 24.155 -0.572 -9.709 1.00 71.62 160 SER A CA 1
ATOM 1240 C C . SER A 1 160 ? 23.261 0.633 -9.407 1.00 71.62 160 SER A C 1
ATOM 1242 O O . SER A 1 160 ? 22.715 0.726 -8.313 1.00 71.62 160 SER A O 1
ATOM 1244 N N . VAL A 1 161 ? 23.099 1.561 -10.355 1.00 67.38 161 VAL A N 1
ATOM 1245 C CA . VAL A 1 161 ? 22.249 2.746 -10.151 1.00 67.38 161 VAL A CA 1
ATOM 1246 C C . VAL A 1 161 ? 20.768 2.358 -10.142 1.00 67.38 161 VAL A C 1
ATOM 1248 O O . VAL A 1 161 ? 20.001 2.877 -9.336 1.00 67.38 161 VAL A O 1
ATOM 1251 N N . LEU A 1 162 ? 20.350 1.408 -10.984 1.00 66.62 162 LEU A N 1
ATOM 1252 C CA . LEU A 1 162 ? 18.977 0.893 -10.980 1.00 66.62 162 LEU A CA 1
ATOM 1253 C C . LEU A 1 162 ? 18.640 0.134 -9.693 1.00 66.62 162 LEU A C 1
ATOM 1255 O O . LEU A 1 162 ? 17.519 0.253 -9.201 1.00 66.62 162 LEU A O 1
ATOM 1259 N N . GLU A 1 163 ? 19.593 -0.608 -9.129 1.00 70.00 163 GLU A N 1
ATOM 1260 C CA . GLU A 1 163 ? 19.443 -1.252 -7.822 1.00 70.00 163 GLU A CA 1
ATOM 1261 C C . GLU A 1 163 ? 19.248 -0.208 -6.710 1.00 70.00 163 GLU A C 1
ATOM 1263 O O . GLU A 1 163 ? 18.344 -0.352 -5.886 1.00 70.00 163 GLU A O 1
ATOM 1268 N N . GLU A 1 164 ? 19.997 0.900 -6.734 1.00 65.75 164 GLU A N 1
ATOM 1269 C CA . GLU A 1 164 ? 19.807 2.012 -5.791 1.00 65.75 164 GLU A CA 1
ATOM 1270 C C . GLU A 1 164 ? 18.465 2.743 -5.980 1.00 65.75 164 GLU A C 1
ATOM 1272 O O . GLU A 1 164 ? 17.796 3.067 -4.995 1.00 65.75 164 GLU A O 1
ATOM 1277 N N . VAL A 1 165 ? 18.027 2.964 -7.226 1.00 60.16 165 VAL A N 1
ATOM 1278 C CA . VAL A 1 165 ? 16.711 3.557 -7.535 1.00 60.16 165 VAL A CA 1
ATOM 1279 C C . VAL A 1 165 ? 15.582 2.661 -7.024 1.00 60.16 165 VAL A C 1
ATOM 1281 O O . VAL A 1 165 ? 14.665 3.149 -6.366 1.00 60.16 165 VAL A O 1
ATOM 1284 N N . ASN A 1 166 ? 15.655 1.352 -7.277 1.00 61.66 166 ASN A N 1
ATOM 1285 C CA . ASN A 1 166 ? 14.651 0.391 -6.819 1.00 61.66 166 ASN A CA 1
ATOM 1286 C C . ASN A 1 166 ? 14.629 0.278 -5.295 1.00 61.66 166 ASN A C 1
ATOM 1288 O O . ASN A 1 166 ? 13.551 0.274 -4.701 1.00 61.66 166 ASN A O 1
ATOM 1292 N N . LYS A 1 167 ? 15.806 0.265 -4.658 1.00 62.78 167 LYS A N 1
ATOM 1293 C CA . LYS A 1 167 ? 15.930 0.315 -3.202 1.00 62.78 167 LYS A CA 1
ATOM 1294 C C . LYS A 1 167 ? 15.230 1.547 -2.639 1.00 62.78 167 LYS A C 1
ATOM 1296 O O . LYS A 1 167 ? 14.456 1.417 -1.704 1.00 62.78 167 LYS A O 1
ATOM 1301 N N . TYR A 1 168 ? 15.410 2.721 -3.243 1.00 55.94 168 TYR A N 1
ATOM 1302 C CA . TYR A 1 168 ? 14.703 3.926 -2.811 1.00 55.94 168 TYR A CA 1
ATOM 1303 C C . TYR A 1 168 ? 13.184 3.846 -3.029 1.00 55.94 168 TYR A C 1
ATOM 1305 O O . TYR A 1 168 ? 12.428 4.209 -2.134 1.00 55.94 168 TYR A O 1
ATOM 1313 N N . VAL A 1 169 ? 12.716 3.366 -4.186 1.00 56.12 169 VAL A N 1
ATOM 1314 C CA . VAL A 1 169 ? 11.273 3.215 -4.465 1.00 56.12 169 VAL A CA 1
ATOM 1315 C C . VAL A 1 169 ? 10.611 2.267 -3.459 1.00 56.12 169 VAL A C 1
ATOM 1317 O O . VAL A 1 169 ? 9.499 2.535 -3.009 1.00 56.12 169 VAL A O 1
ATOM 1320 N N . PHE A 1 170 ? 11.311 1.202 -3.063 1.00 51.06 170 PHE A N 1
ATOM 1321 C CA . PHE A 1 170 ? 10.842 0.240 -2.067 1.00 51.06 170 PHE A CA 1
ATOM 1322 C C . PHE A 1 170 ? 10.950 0.783 -0.628 1.00 51.06 170 PHE A C 1
ATOM 1324 O O . PHE A 1 170 ? 10.043 0.603 0.182 1.00 51.06 170 PHE A O 1
ATOM 1331 N N . GLU A 1 171 ? 12.025 1.509 -0.308 1.00 47.84 171 GLU A N 1
ATOM 1332 C CA . GLU A 1 171 ? 12.286 2.063 1.026 1.00 47.84 171 GLU A CA 1
ATOM 1333 C C . GLU A 1 171 ? 11.558 3.385 1.304 1.00 47.84 171 GLU A C 1
ATOM 1335 O O . GLU A 1 171 ? 11.386 3.721 2.466 1.00 47.84 171 GLU A O 1
ATOM 1340 N N . ALA A 1 172 ? 11.071 4.126 0.302 1.00 45.50 172 ALA A N 1
ATOM 1341 C CA . ALA A 1 172 ? 10.296 5.361 0.490 1.00 45.50 172 ALA A CA 1
ATOM 1342 C C . ALA A 1 172 ? 8.920 5.135 1.152 1.00 45.50 172 ALA A C 1
ATOM 1344 O O . ALA A 1 172 ? 8.273 6.096 1.572 1.00 45.50 172 ALA A O 1
ATOM 1345 N N . GLY A 1 173 ? 8.495 3.876 1.305 1.00 47.62 173 GLY A N 1
ATOM 1346 C CA . GLY A 1 173 ? 7.402 3.494 2.198 1.00 47.62 173 GLY A CA 1
ATOM 1347 C C . GLY A 1 173 ? 7.771 3.547 3.687 1.00 47.62 173 GLY A C 1
ATOM 1348 O O . GLY A 1 173 ? 6.876 3.462 4.527 1.00 47.62 173 GLY A O 1
ATOM 1349 N N . HIS A 1 174 ? 9.055 3.668 4.046 1.00 41.28 174 HIS A N 1
ATOM 1350 C CA . HIS A 1 174 ? 9.590 3.712 5.413 1.00 41.28 174 HIS A CA 1
ATOM 1351 C C . HIS A 1 174 ? 10.583 4.893 5.573 1.00 41.28 174 HIS A C 1
ATOM 1353 O O . HIS A 1 174 ? 11.183 5.386 4.624 1.00 41.28 174 HIS A O 1
ATOM 1359 N N . CYS A 1 175 ? 10.758 5.424 6.788 1.00 34.03 175 CYS A N 1
ATOM 1360 C CA . CYS A 1 175 ? 11.679 6.546 7.030 1.00 34.03 175 CYS A CA 1
ATOM 1361 C C . CYS A 1 175 ? 13.145 6.149 6.759 1.00 34.03 175 CYS A C 1
ATOM 1363 O O . CYS A 1 175 ? 13.768 5.481 7.582 1.00 34.03 175 CYS A O 1
ATOM 1365 N N . VAL A 1 176 ? 13.720 6.606 5.642 1.00 42.50 176 VAL A N 1
ATOM 1366 C CA . VAL A 1 176 ? 15.117 6.317 5.268 1.00 42.50 176 VAL A CA 1
ATOM 1367 C C . VAL A 1 176 ? 16.107 7.224 6.013 1.00 42.50 176 VAL A C 1
ATOM 1369 O O . VAL A 1 176 ? 15.978 8.450 6.009 1.00 42.50 176 VAL A O 1
ATOM 1372 N N . SER A 1 177 ? 17.124 6.611 6.630 1.00 41.03 177 SER A N 1
ATOM 1373 C CA . SER A 1 177 ? 18.201 7.256 7.403 1.00 41.03 177 SER A CA 1
ATOM 1374 C C . SER A 1 177 ? 19.499 7.498 6.616 1.00 41.03 177 SER A C 1
ATOM 1376 O O . SER A 1 177 ? 20.424 8.118 7.140 1.00 41.03 177 SER A O 1
ATOM 1378 N N . VAL A 1 178 ? 19.583 7.067 5.354 1.00 43.25 178 VAL A N 1
ATOM 1379 C CA . VAL A 1 178 ? 20.740 7.313 4.479 1.00 43.25 178 VAL A CA 1
ATOM 1380 C C . VAL A 1 178 ? 20.419 8.456 3.518 1.00 43.25 178 VAL A C 1
ATOM 1382 O O . VAL A 1 178 ? 19.722 8.286 2.523 1.00 43.25 178 VAL A O 1
ATOM 1385 N N . GLN A 1 179 ? 20.926 9.651 3.824 1.00 45.06 179 GLN A N 1
ATOM 1386 C CA . GLN A 1 179 ? 20.841 10.814 2.943 1.00 45.06 179 GLN A CA 1
ATOM 1387 C C . GLN A 1 179 ? 21.931 10.745 1.863 1.00 45.06 179 GLN A C 1
ATOM 1389 O O . GLN A 1 179 ? 22.964 11.400 1.980 1.00 45.06 179 GLN A O 1
ATOM 1394 N N . ARG A 1 180 ? 21.697 10.004 0.776 1.00 51.25 180 ARG A N 1
ATOM 1395 C CA . ARG A 1 180 ? 22.096 10.559 -0.525 1.00 51.25 180 ARG A CA 1
ATOM 1396 C C . ARG A 1 180 ? 20.975 11.507 -0.948 1.00 51.25 180 ARG A C 1
ATOM 1398 O O . ARG A 1 180 ? 19.809 11.116 -0.843 1.00 51.25 180 ARG A O 1
ATOM 1405 N N . PRO A 1 181 ? 21.257 12.760 -1.338 1.00 65.00 181 PRO A N 1
ATOM 1406 C CA . PRO A 1 181 ? 20.213 13.633 -1.843 1.00 65.00 181 PRO A CA 1
ATOM 1407 C C . PRO A 1 181 ? 19.625 12.936 -3.067 1.00 65.00 181 PRO A C 1
ATOM 1409 O O . PRO A 1 181 ? 20.323 12.725 -4.044 1.00 65.00 181 PRO A O 1
ATOM 1412 N N . ILE A 1 182 ? 18.358 12.540 -3.015 1.00 57.88 182 ILE A N 1
ATOM 1413 C CA . ILE A 1 182 ? 17.596 11.913 -4.114 1.00 57.88 182 ILE A CA 1
ATOM 1414 C C . ILE A 1 182 ? 17.823 12.575 -5.490 1.00 57.88 182 ILE A C 1
ATOM 1416 O O . ILE A 1 182 ? 17.765 11.935 -6.534 1.00 57.88 182 ILE A O 1
ATOM 1420 N N . ASN A 1 183 ? 18.144 13.868 -5.460 1.00 70.19 183 ASN A N 1
ATOM 1421 C CA . ASN A 1 183 ? 18.498 14.687 -6.603 1.00 70.19 183 ASN A CA 1
ATOM 1422 C C . ASN A 1 183 ? 19.739 14.167 -7.344 1.00 70.19 183 ASN A C 1
ATOM 1424 O O . ASN A 1 183 ? 19.791 14.276 -8.565 1.00 70.19 183 ASN A O 1
ATOM 1428 N N . ASP A 1 184 ? 20.712 13.607 -6.626 1.00 76.81 184 ASP A N 1
ATOM 1429 C CA . ASP A 1 184 ? 21.965 13.075 -7.167 1.00 76.81 184 ASP A CA 1
ATOM 1430 C C . ASP A 1 184 ? 21.742 11.720 -7.846 1.00 76.81 184 ASP A C 1
ATOM 1432 O O . ASP A 1 184 ? 22.225 11.515 -8.955 1.00 76.81 184 ASP A O 1
ATOM 1436 N N . ILE A 1 185 ? 20.886 10.863 -7.277 1.00 78.44 185 ILE A N 1
ATOM 1437 C CA . ILE A 1 185 ? 20.517 9.560 -7.863 1.00 78.44 185 ILE A CA 1
ATOM 1438 C C . ILE A 1 185 ? 19.852 9.744 -9.235 1.00 78.44 185 ILE A C 1
ATOM 1440 O O . ILE A 1 185 ? 20.217 9.084 -10.205 1.00 78.44 185 ILE A O 1
ATOM 1444 N N . SER A 1 186 ? 18.914 10.687 -9.354 1.00 83.44 186 SER A N 1
ATOM 1445 C CA . SER A 1 186 ? 18.258 10.990 -10.635 1.00 83.44 186 SER A CA 1
ATOM 1446 C C . SER A 1 186 ? 19.237 11.491 -11.703 1.00 83.44 186 SER A C 1
ATOM 1448 O O . SER A 1 186 ? 19.048 11.235 -12.891 1.00 83.44 186 SER A O 1
ATOM 1450 N N . ARG A 1 187 ? 20.302 12.195 -11.305 1.00 85.75 187 ARG A N 1
ATOM 1451 C CA . ARG A 1 187 ? 21.343 12.682 -12.227 1.00 85.75 187 ARG A CA 1
ATOM 1452 C C . ARG A 1 187 ? 22.272 11.559 -12.660 1.00 85.75 187 ARG A C 1
ATOM 1454 O O . ARG A 1 187 ? 22.544 11.435 -13.852 1.00 85.75 187 ARG A O 1
ATOM 1461 N N . GLU A 1 188 ? 22.710 10.747 -11.702 1.00 86.12 188 GLU A N 1
ATOM 1462 C CA . GLU A 1 188 ? 23.532 9.560 -11.944 1.00 86.12 188 GLU A CA 1
ATOM 1463 C C . GLU A 1 188 ? 22.807 8.581 -12.873 1.00 86.12 188 GLU A C 1
ATOM 1465 O O . GLU A 1 188 ? 23.415 8.072 -13.808 1.00 86.12 188 GLU A O 1
ATOM 1470 N N . LEU A 1 189 ? 21.490 8.400 -12.714 1.00 85.81 189 LEU A N 1
ATOM 1471 C CA . LEU A 1 189 ? 20.683 7.561 -13.602 1.00 85.81 189 LEU A CA 1
ATOM 1472 C C . LEU A 1 189 ? 20.704 8.054 -15.052 1.00 85.81 189 LEU A C 1
ATOM 1474 O O . LEU A 1 189 ? 20.946 7.267 -15.965 1.00 85.81 189 LEU A O 1
ATOM 1478 N N . VAL A 1 190 ? 20.470 9.349 -15.280 1.00 88.44 190 VAL A N 1
ATOM 1479 C CA . VAL A 1 190 ? 20.500 9.918 -16.637 1.00 88.44 190 VAL A CA 1
ATOM 1480 C C . VAL A 1 190 ? 21.881 9.753 -17.266 1.00 88.44 190 VAL A C 1
ATOM 1482 O O . VAL A 1 190 ? 21.976 9.387 -18.439 1.00 88.44 190 VAL A O 1
ATOM 1485 N N . GLN A 1 191 ? 22.942 9.991 -16.494 1.00 88.44 191 GLN A N 1
ATOM 1486 C CA . GLN A 1 191 ? 24.309 9.829 -16.973 1.00 88.44 191 GLN A CA 1
ATOM 1487 C C . GLN A 1 191 ? 24.619 8.362 -17.302 1.00 88.44 191 GLN A C 1
ATOM 1489 O O . GLN A 1 191 ? 25.082 8.075 -18.403 1.00 88.44 191 GLN A O 1
ATOM 1494 N N . ALA A 1 192 ? 24.285 7.430 -16.408 1.00 86.62 192 ALA A N 1
ATOM 1495 C CA . ALA A 1 192 ? 24.490 6.001 -16.622 1.00 86.62 192 ALA A CA 1
ATOM 1496 C C . ALA A 1 192 ? 23.706 5.483 -17.838 1.00 86.62 192 ALA A C 1
ATOM 1498 O O . ALA A 1 192 ? 24.205 4.647 -18.590 1.00 86.62 192 ALA A O 1
ATOM 1499 N N . MET A 1 193 ? 22.495 5.996 -18.079 1.00 88.50 193 MET A N 1
ATOM 1500 C CA . MET A 1 193 ? 21.753 5.689 -19.303 1.00 88.50 193 MET A CA 1
ATOM 1501 C C . MET A 1 193 ? 22.460 6.246 -20.543 1.00 88.50 193 MET A C 1
ATOM 1503 O O . MET A 1 193 ? 22.571 5.544 -21.541 1.00 88.50 193 MET A O 1
ATOM 1507 N N . ALA A 1 194 ? 22.962 7.479 -20.495 1.00 86.81 194 ALA A N 1
ATOM 1508 C CA . ALA A 1 194 ? 23.661 8.082 -21.630 1.00 86.81 194 ALA A CA 1
ATOM 1509 C C . ALA A 1 194 ? 24.976 7.361 -21.970 1.00 86.81 194 ALA A C 1
ATOM 1511 O O . ALA A 1 194 ? 25.385 7.350 -23.126 1.00 86.81 194 ALA A O 1
ATOM 1512 N N . GLU A 1 195 ? 25.619 6.746 -20.978 1.00 86.00 195 GLU A N 1
ATOM 1513 C CA . GLU A 1 195 ? 26.799 5.897 -21.165 1.00 86.00 195 GLU A CA 1
ATOM 1514 C C . GLU A 1 195 ? 26.439 4.502 -21.706 1.00 86.00 195 GLU A C 1
ATOM 1516 O O . GLU A 1 195 ? 27.219 3.913 -22.451 1.00 86.00 195 GLU A O 1
ATOM 1521 N N . ALA A 1 196 ? 25.265 3.970 -21.348 1.00 81.38 196 ALA A N 1
ATOM 1522 C CA . ALA A 1 196 ? 24.842 2.614 -21.706 1.00 81.38 196 ALA A CA 1
ATOM 1523 C C . ALA A 1 196 ? 24.144 2.501 -23.072 1.00 81.38 196 ALA A C 1
ATOM 1525 O O . ALA A 1 196 ? 24.144 1.421 -23.667 1.00 81.38 196 ALA A O 1
ATOM 1526 N N . TYR A 1 197 ? 23.510 3.571 -23.558 1.00 79.06 197 TYR A N 1
ATOM 1527 C CA . TYR A 1 197 ? 22.774 3.569 -24.822 1.00 79.06 197 TYR A CA 1
ATOM 1528 C C . TYR A 1 197 ? 23.556 4.291 -25.926 1.00 79.06 197 TYR A C 1
ATOM 1530 O O . TYR A 1 197 ? 24.024 5.410 -25.752 1.00 79.06 197 TYR A O 1
ATOM 1538 N N . GLU A 1 198 ? 23.635 3.674 -27.110 1.00 75.19 198 GLU A N 1
ATOM 1539 C CA . GLU A 1 198 ? 24.226 4.301 -28.307 1.00 75.19 198 GLU A CA 1
ATOM 1540 C C . GLU A 1 198 ? 23.355 5.442 -28.869 1.00 75.19 198 GLU A C 1
ATOM 1542 O O . GLU A 1 198 ? 23.812 6.257 -29.674 1.00 75.19 198 GLU A O 1
ATOM 1547 N N . THR A 1 199 ? 22.083 5.499 -28.464 1.00 77.69 199 THR A N 1
ATOM 1548 C CA . THR A 1 199 ? 21.133 6.554 -28.821 1.00 77.69 199 THR A CA 1
ATOM 1549 C C . THR A 1 199 ? 21.086 7.642 -27.750 1.00 77.69 199 THR A C 1
ATOM 1551 O O . THR A 1 199 ? 21.239 7.347 -26.564 1.00 77.69 199 THR A O 1
ATOM 1554 N N . PRO A 1 200 ? 20.818 8.908 -28.129 1.00 86.94 200 PRO A N 1
ATOM 1555 C CA . PRO A 1 200 ? 20.638 9.971 -27.150 1.00 86.94 200 PRO A CA 1
ATOM 1556 C C . PRO A 1 200 ? 19.537 9.616 -26.147 1.00 86.94 200 PRO A C 1
ATOM 1558 O O . PRO A 1 200 ? 18.432 9.235 -26.534 1.00 86.94 200 PRO A O 1
ATOM 1561 N N . VAL A 1 201 ? 19.823 9.789 -24.858 1.00 94.06 201 VAL A N 1
ATOM 1562 C CA . VAL A 1 201 ? 18.791 9.777 -23.817 1.00 94.06 201 VAL A CA 1
ATOM 1563 C C . VAL A 1 201 ? 18.011 11.077 -23.911 1.00 94.06 201 VAL A C 1
ATOM 1565 O O . VAL A 1 201 ? 18.594 12.145 -24.055 1.00 94.06 201 VAL A O 1
ATOM 1568 N N . TYR A 1 202 ? 16.694 11.006 -23.820 1.00 95.94 202 TYR A N 1
ATOM 1569 C CA . TYR A 1 202 ? 15.807 12.155 -23.844 1.00 95.94 202 TYR A CA 1
ATOM 1570 C C . TYR A 1 202 ? 15.196 12.392 -22.468 1.00 95.94 202 TYR A C 1
ATOM 1572 O O . TYR A 1 202 ? 14.851 11.449 -21.761 1.00 95.94 202 TYR A O 1
ATOM 1580 N N . LEU A 1 203 ? 15.033 13.660 -22.111 1.00 95.56 203 LEU A N 1
ATOM 1581 C CA . LEU A 1 203 ? 14.445 14.146 -20.869 1.00 95.56 203 LEU A CA 1
ATOM 1582 C C . LEU A 1 203 ? 13.091 14.788 -21.167 1.00 95.56 203 LEU A C 1
ATOM 1584 O O . LEU A 1 203 ? 12.974 15.555 -22.127 1.00 95.56 203 LEU A O 1
ATOM 1588 N N . GLY A 1 204 ? 12.081 14.503 -20.350 1.00 92.88 204 GLY A N 1
ATOM 1589 C CA . GLY A 1 204 ? 10.730 15.028 -20.553 1.00 92.88 204 GLY A CA 1
ATOM 1590 C C . GLY A 1 204 ? 10.041 15.458 -19.265 1.00 92.88 204 GLY A C 1
ATOM 1591 O O . GLY A 1 204 ? 10.516 15.180 -18.160 1.00 92.88 204 GLY A O 1
ATOM 1592 N N . THR A 1 205 ? 8.918 16.161 -19.418 1.00 92.00 205 THR A N 1
ATOM 1593 C CA . THR A 1 205 ? 8.040 16.591 -18.321 1.00 92.00 205 THR A CA 1
ATOM 1594 C C . THR A 1 205 ? 6.630 16.042 -18.518 1.00 92.00 205 THR A C 1
ATOM 1596 O O . THR A 1 205 ? 6.256 15.666 -19.626 1.00 92.00 205 THR A O 1
ATOM 1599 N N . TYR A 1 206 ? 5.824 15.997 -17.457 1.00 87.25 206 TYR A N 1
ATOM 1600 C CA . TYR A 1 206 ? 4.424 15.556 -17.552 1.00 87.25 206 TYR A CA 1
ATOM 1601 C C . TYR A 1 206 ? 3.500 16.574 -18.222 1.00 87.25 206 TYR A C 1
ATOM 1603 O O . TYR A 1 206 ? 2.343 16.263 -18.483 1.00 87.25 206 TYR A O 1
ATOM 1611 N N . GLU A 1 207 ? 3.994 17.783 -18.476 1.00 85.06 207 GLU A N 1
ATOM 1612 C CA . GLU A 1 207 ? 3.215 18.922 -18.969 1.00 85.06 207 GLU A CA 1
ATOM 1613 C C . GLU A 1 207 ? 3.484 19.221 -20.452 1.00 85.06 207 GLU A C 1
ATOM 1615 O O . GLU A 1 207 ? 2.886 20.135 -21.017 1.00 85.06 207 GLU A O 1
ATOM 1620 N N . SER A 1 208 ? 4.407 18.490 -21.086 1.00 87.38 208 SER A N 1
ATOM 1621 C CA . SER A 1 208 ? 4.882 18.781 -22.438 1.00 87.38 208 SER A CA 1
ATOM 1622 C C . SER A 1 208 ? 5.202 17.510 -23.217 1.00 87.38 208 SER A C 1
ATOM 1624 O O . SER A 1 208 ? 5.785 16.567 -22.688 1.00 87.38 208 SER A O 1
ATOM 1626 N N . ASP A 1 209 ? 4.900 17.515 -24.515 1.00 89.31 209 ASP A N 1
ATOM 1627 C CA . ASP A 1 209 ? 5.327 16.484 -25.468 1.00 89.31 209 ASP A CA 1
ATOM 1628 C C . ASP A 1 209 ? 6.757 16.696 -25.992 1.00 89.31 209 ASP A C 1
ATOM 1630 O O . ASP A 1 209 ? 7.242 15.944 -26.844 1.00 89.31 209 ASP A O 1
ATOM 1634 N N . GLN A 1 210 ? 7.462 17.712 -25.495 1.00 92.19 210 GLN A N 1
ATOM 1635 C CA . GLN A 1 210 ? 8.845 17.955 -25.870 1.00 92.19 210 GLN A CA 1
ATOM 1636 C C . GLN A 1 210 ? 9.792 17.028 -25.111 1.00 92.19 210 GLN A C 1
ATOM 1638 O O . GLN A 1 210 ? 9.874 17.038 -23.885 1.00 92.19 210 GLN A O 1
ATOM 1643 N N . LEU A 1 211 ? 10.567 16.268 -25.882 1.00 93.88 211 LEU A N 1
ATOM 1644 C CA . LEU A 1 211 ? 11.649 15.425 -25.396 1.00 93.88 211 LEU A CA 1
ATOM 1645 C C . LEU A 1 211 ? 12.984 16.106 -25.710 1.00 93.88 211 LEU A C 1
ATOM 1647 O O . LEU A 1 211 ? 13.343 16.276 -26.877 1.00 93.88 211 LEU A O 1
ATOM 1651 N N . THR A 1 212 ? 13.705 16.520 -24.671 1.00 94.38 212 THR A N 1
ATOM 1652 C CA . THR A 1 212 ? 14.986 17.229 -24.788 1.00 94.38 212 THR A CA 1
ATOM 1653 C C . THR A 1 212 ? 16.134 16.223 -24.764 1.00 94.38 212 THR A C 1
ATOM 1655 O O . THR A 1 212 ? 16.257 15.505 -23.775 1.00 94.38 212 THR A O 1
ATOM 1658 N N . PRO A 1 213 ? 16.998 16.145 -25.790 1.00 94.62 213 PRO A N 1
ATOM 1659 C CA . PRO A 1 213 ? 18.140 15.240 -25.752 1.00 94.62 213 PRO A CA 1
ATOM 1660 C C . PRO A 1 213 ? 19.120 15.640 -24.640 1.00 94.62 213 PRO A C 1
ATOM 1662 O O . PRO A 1 213 ? 19.401 16.819 -24.412 1.00 94.62 213 PRO A O 1
ATOM 1665 N N . TYR A 1 214 ? 19.650 14.644 -23.948 1.00 93.88 214 TYR A N 1
ATOM 1666 C CA . TYR A 1 214 ? 20.729 14.782 -22.993 1.00 93.88 214 TYR A CA 1
ATOM 1667 C C . TYR A 1 214 ? 22.067 14.687 -23.719 1.00 93.88 214 TYR A C 1
ATOM 1669 O O . TYR A 1 214 ? 22.418 13.661 -24.294 1.00 93.88 214 TYR A O 1
ATOM 1677 N N . THR A 1 215 ? 22.813 15.784 -23.693 1.00 90.44 215 THR A N 1
ATOM 1678 C CA . THR A 1 215 ? 24.136 15.937 -24.303 1.00 90.44 215 THR A CA 1
ATOM 1679 C C . THR A 1 215 ? 25.201 16.237 -23.245 1.00 90.44 215 THR A C 1
ATOM 1681 O O . THR A 1 215 ? 26.208 16.872 -23.551 1.00 90.44 215 THR A O 1
ATOM 1684 N N . GLY A 1 216 ? 24.958 15.856 -21.985 1.00 86.50 216 GLY A N 1
ATOM 1685 C CA . GLY A 1 216 ? 25.836 16.167 -20.851 1.00 86.50 216 GLY A CA 1
ATOM 1686 C C . GLY A 1 216 ? 25.547 17.506 -20.163 1.00 86.50 216 GLY A C 1
ATOM 1687 O O . GLY A 1 216 ? 26.362 17.969 -19.367 1.00 86.50 216 GLY A O 1
ATOM 1688 N N . GLN A 1 217 ? 24.416 18.162 -20.457 1.00 90.38 217 GLN A N 1
ATOM 1689 C CA . GLN A 1 217 ? 24.045 19.407 -19.776 1.00 90.38 217 GLN A CA 1
ATOM 1690 C C . GLN A 1 217 ? 23.796 19.192 -18.276 1.00 90.38 217 GLN A C 1
ATOM 1692 O O . GLN A 1 217 ? 23.355 18.127 -17.845 1.00 90.38 217 GLN A O 1
ATOM 1697 N N . GLN A 1 218 ? 24.012 20.233 -17.470 1.00 86.81 218 GLN A N 1
ATOM 1698 C CA . GLN A 1 218 ? 23.617 20.205 -16.065 1.00 86.81 218 GLN A CA 1
ATOM 1699 C C . GLN A 1 218 ? 22.089 20.130 -15.956 1.00 86.81 218 GLN A C 1
ATOM 1701 O O . GLN A 1 218 ? 21.374 20.942 -16.540 1.00 86.81 218 GLN A O 1
ATOM 1706 N N . ILE A 1 219 ? 21.598 19.163 -15.188 1.00 86.19 219 ILE A N 1
ATOM 1707 C CA . ILE A 1 219 ? 20.175 19.041 -14.860 1.00 86.19 219 ILE A CA 1
ATOM 1708 C C . ILE A 1 219 ? 19.890 19.913 -13.626 1.00 86.19 219 ILE A C 1
ATOM 1710 O O . ILE A 1 219 ? 20.756 20.111 -12.784 1.00 86.19 219 ILE A O 1
ATOM 1714 N N . CYS A 1 220 ? 18.707 20.476 -13.467 1.00 82.00 220 CYS A N 1
ATOM 1715 C CA . CYS A 1 220 ? 18.284 21.133 -12.230 1.00 82.00 220 CYS A CA 1
ATOM 1716 C C . CYS A 1 220 ? 17.170 20.311 -11.580 1.00 82.00 220 CYS A C 1
ATOM 1718 O O . CYS A 1 220 ? 16.470 19.559 -12.256 1.00 82.00 220 CYS A O 1
ATOM 1720 N N . ASN A 1 221 ? 17.002 20.440 -10.263 1.00 81.31 221 ASN A N 1
ATOM 1721 C CA . ASN A 1 221 ? 15.905 19.754 -9.580 1.00 81.31 221 ASN A CA 1
ATOM 1722 C C . ASN A 1 221 ? 14.570 20.221 -10.169 1.00 81.31 221 ASN A C 1
ATOM 1724 O O . ASN A 1 221 ? 14.431 21.400 -10.502 1.00 81.31 221 ASN A O 1
ATOM 1728 N N . PHE A 1 222 ? 13.611 19.301 -10.292 1.00 80.62 222 PHE A N 1
ATOM 1729 C CA . PHE A 1 222 ? 12.277 19.548 -10.857 1.00 80.62 222 PHE A CA 1
ATOM 1730 C C . PHE A 1 222 ? 12.254 19.989 -12.330 1.00 80.62 222 PHE A C 1
ATOM 1732 O O . PHE A 1 222 ? 11.183 20.259 -12.862 1.00 80.62 222 PHE A O 1
ATOM 1739 N N . GLN A 1 223 ? 13.404 20.042 -13.010 1.00 86.44 223 GLN A N 1
ATOM 1740 C CA . GLN A 1 223 ? 13.466 20.454 -14.412 1.00 86.44 223 GLN A CA 1
ATOM 1741 C C . GLN A 1 223 ? 12.839 19.414 -15.350 1.00 86.44 223 GLN A C 1
ATOM 1743 O O . GLN A 1 223 ? 12.256 19.776 -16.368 1.00 86.44 223 GLN A O 1
ATOM 1748 N N . TYR A 1 224 ? 12.965 18.131 -15.007 1.00 91.12 224 TYR A N 1
ATOM 1749 C CA . TYR A 1 224 ? 12.470 17.007 -15.799 1.00 91.12 224 TYR A CA 1
ATOM 1750 C C . TYR A 1 224 ? 11.811 15.979 -14.892 1.00 91.12 224 TYR A C 1
ATOM 1752 O O . TYR A 1 224 ? 12.240 15.795 -13.759 1.00 91.12 224 TYR A O 1
ATOM 1760 N N . ASN A 1 225 ? 10.791 15.286 -15.381 1.00 92.38 225 ASN A N 1
ATOM 1761 C CA . ASN A 1 225 ? 10.077 14.273 -14.608 1.00 92.38 225 ASN A CA 1
ATOM 1762 C C . ASN A 1 225 ? 10.508 12.842 -14.947 1.00 92.38 225 ASN A C 1
ATOM 1764 O O . ASN A 1 225 ? 10.340 11.951 -14.122 1.00 92.38 225 ASN A O 1
ATOM 1768 N N . PHE A 1 226 ? 11.053 12.608 -16.140 1.00 93.62 226 PHE A N 1
ATOM 1769 C CA . PHE A 1 226 ? 11.473 11.281 -16.587 1.00 93.62 226 PHE A CA 1
ATOM 1770 C C . PHE A 1 226 ? 12.587 11.370 -17.639 1.00 93.62 226 PHE A C 1
ATOM 1772 O O . PHE A 1 226 ? 12.808 12.424 -18.247 1.00 93.62 226 PHE A O 1
ATOM 1779 N N . CYS A 1 227 ? 13.255 10.244 -17.880 1.00 94.25 227 CYS A N 1
ATOM 1780 C CA . CYS A 1 227 ? 14.210 10.047 -18.967 1.00 94.25 227 CYS A CA 1
ATOM 1781 C C . CYS A 1 227 ? 13.876 8.787 -19.787 1.00 94.25 227 CYS A C 1
ATOM 1783 O O . CYS A 1 227 ? 13.251 7.859 -19.279 1.00 94.25 227 CYS A O 1
ATOM 1785 N N . VAL A 1 228 ? 14.255 8.749 -21.068 1.00 94.94 228 VAL A N 1
ATOM 1786 C CA . VAL A 1 228 ? 13.963 7.633 -21.989 1.00 94.94 228 VAL A CA 1
ATOM 1787 C C . VAL A 1 228 ? 15.021 7.545 -23.102 1.00 94.94 228 VAL A C 1
ATOM 1789 O O . VAL A 1 228 ? 15.398 8.579 -23.644 1.00 94.94 228 VAL A O 1
ATOM 1792 N N . PRO A 1 229 ? 15.517 6.357 -23.493 1.00 93.44 229 PRO A N 1
ATOM 1793 C CA . PRO A 1 229 ? 16.615 6.222 -24.461 1.00 93.44 229 PRO A CA 1
ATOM 1794 C C . PRO A 1 229 ? 16.181 6.319 -25.938 1.00 93.44 229 PRO A C 1
ATOM 1796 O O . PRO A 1 229 ? 16.951 5.991 -26.841 1.00 93.44 229 PRO A O 1
ATOM 1799 N N . VAL A 1 230 ? 14.939 6.733 -26.211 1.00 91.44 230 VAL A N 1
ATOM 1800 C CA . VAL A 1 230 ? 14.366 6.779 -27.562 1.00 91.44 230 VAL A CA 1
ATOM 1801 C C . VAL A 1 230 ? 13.399 7.949 -27.731 1.00 91.44 230 VAL A C 1
ATOM 1803 O O . VAL A 1 230 ? 12.589 8.238 -26.850 1.00 91.44 230 VAL A O 1
ATOM 1806 N N . ASP A 1 231 ? 13.432 8.592 -28.901 1.00 91.88 231 ASP A N 1
ATOM 1807 C CA . ASP A 1 231 ? 12.424 9.579 -29.291 1.00 91.88 231 ASP A CA 1
ATOM 1808 C C . ASP A 1 231 ? 11.134 8.881 -29.762 1.00 91.88 231 ASP A C 1
ATOM 1810 O O . ASP A 1 231 ? 10.965 8.543 -30.939 1.00 91.88 231 ASP A O 1
ATOM 1814 N N . SER A 1 232 ? 10.220 8.630 -28.823 1.00 92.44 232 SER A N 1
ATOM 1815 C CA . SER A 1 232 ? 8.970 7.917 -29.092 1.00 92.44 232 SER A CA 1
ATOM 1816 C C . SER A 1 232 ? 7.822 8.856 -29.461 1.00 92.44 232 SER A C 1
ATOM 1818 O O . SER A 1 232 ? 7.341 9.644 -28.646 1.00 92.44 232 SER A O 1
ATOM 1820 N N . LYS A 1 233 ? 7.294 8.697 -30.683 1.00 92.62 233 LYS A N 1
ATOM 1821 C CA . LYS A 1 233 ? 6.069 9.386 -31.126 1.00 92.62 233 LYS A CA 1
ATOM 1822 C C . LYS A 1 233 ? 4.860 9.036 -30.260 1.00 92.62 233 LYS A C 1
ATOM 1824 O O . LYS A 1 233 ? 4.046 9.912 -29.994 1.00 92.62 233 LYS A O 1
ATOM 1829 N N . GLU A 1 234 ? 4.744 7.782 -29.824 1.00 91.62 234 GLU A N 1
ATOM 1830 C CA . GLU A 1 234 ? 3.634 7.350 -28.970 1.00 91.62 234 GLU A CA 1
ATOM 1831 C C . GLU A 1 234 ? 3.692 8.043 -27.606 1.00 91.62 234 GLU A C 1
ATOM 1833 O O . GLU A 1 234 ? 2.676 8.546 -27.126 1.00 91.62 234 GLU A O 1
ATOM 1838 N N . LEU A 1 235 ? 4.892 8.149 -27.027 1.00 91.31 235 LEU A N 1
ATOM 1839 C CA . LEU A 1 235 ? 5.101 8.838 -25.756 1.00 91.31 235 LEU A CA 1
ATOM 1840 C C . LEU A 1 235 ? 4.723 10.320 -25.867 1.00 91.31 235 LEU A C 1
ATOM 1842 O O . LEU A 1 235 ? 3.955 10.826 -25.051 1.00 91.31 235 LEU A O 1
ATOM 1846 N N . LYS A 1 236 ? 5.169 10.990 -26.937 1.00 92.81 236 LYS A N 1
ATOM 1847 C CA . LYS A 1 236 ? 4.788 12.377 -27.248 1.00 92.81 236 LYS A CA 1
ATOM 1848 C C . LYS A 1 236 ? 3.275 12.542 -27.399 1.00 92.81 236 LYS A C 1
ATOM 1850 O O . LYS A 1 236 ? 2.700 13.478 -26.853 1.00 92.81 236 LYS A O 1
ATOM 1855 N N . CYS A 1 237 ? 2.602 11.616 -28.086 1.00 90.88 237 CYS A N 1
ATOM 1856 C CA . CYS A 1 237 ? 1.145 11.652 -28.229 1.00 90.88 237 CYS A CA 1
ATOM 1857 C C . CYS A 1 237 ? 0.415 11.591 -26.882 1.00 90.88 237 CYS A C 1
ATOM 1859 O O . CYS A 1 237 ? -0.582 12.294 -26.724 1.00 90.88 237 CYS A O 1
ATOM 1861 N N . ARG A 1 238 ? 0.908 10.798 -25.922 1.00 87.88 238 ARG A N 1
ATOM 1862 C CA . ARG A 1 238 ? 0.317 10.719 -24.575 1.00 87.88 238 ARG A CA 1
ATOM 1863 C C . ARG A 1 238 ? 0.576 11.967 -23.735 1.00 87.88 238 ARG A C 1
ATOM 1865 O O . ARG A 1 238 ? -0.277 12.345 -22.947 1.00 87.88 238 ARG A O 1
ATOM 1872 N N . LEU A 1 239 ? 1.716 12.623 -23.935 1.00 89.31 239 LEU A N 1
ATOM 1873 C CA . LEU A 1 239 ? 2.100 13.834 -23.204 1.00 89.31 239 LEU A CA 1
ATOM 1874 C C . LEU A 1 239 ? 1.530 15.129 -23.795 1.00 89.31 239 LEU A C 1
ATOM 1876 O O . LEU A 1 239 ? 1.557 16.160 -23.132 1.00 89.31 239 LEU A O 1
ATOM 1880 N N . ARG A 1 240 ? 0.992 15.091 -25.020 1.00 86.69 240 ARG A N 1
ATOM 1881 C CA . ARG A 1 240 ? 0.531 16.272 -25.773 1.00 86.69 240 ARG A CA 1
ATOM 1882 C C . ARG A 1 240 ? -0.425 17.181 -25.006 1.00 86.69 240 ARG A C 1
ATOM 1884 O O . ARG A 1 240 ? -0.430 18.388 -25.233 1.00 86.69 240 ARG A O 1
ATOM 1891 N N . PHE A 1 241 ? -1.253 16.602 -24.146 1.00 81.25 241 PHE A N 1
ATOM 1892 C CA . PHE A 1 241 ? -2.206 17.350 -23.332 1.00 81.25 241 PHE A CA 1
ATOM 1893 C C . PHE A 1 241 ? -1.819 17.403 -21.859 1.00 81.25 241 PHE A C 1
ATOM 1895 O O . PHE A 1 241 ? -2.547 18.009 -21.087 1.00 81.25 241 PHE A O 1
ATOM 1902 N N . GLY A 1 242 ? -0.680 16.825 -21.485 1.00 79.81 242 GLY A N 1
ATOM 1903 C CA . GLY A 1 242 ? -0.284 16.564 -20.111 1.00 79.81 242 GLY A CA 1
ATOM 1904 C C . GLY A 1 242 ? -1.023 15.382 -19.478 1.00 79.81 242 GLY A C 1
ATOM 1905 O O . GLY A 1 242 ? -2.008 14.884 -20.023 1.00 79.81 242 GLY A O 1
ATOM 1906 N N . ILE A 1 243 ? -0.523 14.918 -18.333 1.00 81.19 243 ILE A N 1
ATOM 1907 C CA . ILE A 1 243 ? -1.104 13.806 -17.566 1.00 81.19 243 ILE A CA 1
ATOM 1908 C C . ILE A 1 243 ? -1.947 14.378 -16.420 1.00 81.19 243 ILE A C 1
ATOM 1910 O O . ILE A 1 243 ? -1.396 15.024 -15.530 1.00 81.19 243 ILE A O 1
ATOM 1914 N N . HIS A 1 244 ? -3.260 14.119 -16.413 1.00 79.00 244 HIS A N 1
ATOM 1915 C CA . HIS A 1 244 ? -4.200 14.750 -15.464 1.00 79.00 244 HIS A CA 1
ATOM 1916 C C . HIS A 1 244 ? -4.940 13.766 -14.563 1.00 79.00 244 HIS A C 1
ATOM 1918 O O . HIS A 1 244 ? -5.683 14.175 -13.670 1.00 79.00 244 HIS A O 1
ATOM 1924 N N . SER A 1 245 ? -4.760 12.465 -14.777 1.00 77.38 245 SER A N 1
ATOM 1925 C CA . SER A 1 245 ? -5.416 11.428 -13.986 1.00 77.38 245 SER A CA 1
ATOM 1926 C C . SER A 1 245 ? -4.489 10.259 -13.673 1.00 77.38 245 SER A C 1
ATOM 1928 O O . SER A 1 245 ? -3.539 9.974 -14.401 1.00 77.38 245 SER A O 1
ATOM 1930 N N . ALA A 1 246 ? -4.805 9.529 -12.601 1.00 73.25 246 ALA A N 1
ATOM 1931 C CA . ALA A 1 246 ? -4.072 8.323 -12.217 1.00 73.25 246 ALA A CA 1
ATOM 1932 C C . ALA A 1 246 ? -4.114 7.235 -13.309 1.00 73.25 246 ALA A C 1
ATOM 1934 O O . ALA A 1 246 ? -3.135 6.528 -13.514 1.00 73.25 246 ALA A O 1
ATOM 1935 N N . MET A 1 247 ? -5.223 7.129 -14.051 1.00 72.06 247 MET A N 1
ATOM 1936 C CA . MET A 1 247 ? -5.364 6.160 -15.143 1.00 72.06 247 MET A CA 1
ATOM 1937 C C . MET A 1 247 ? -4.482 6.516 -16.349 1.00 72.06 247 MET A C 1
ATOM 1939 O O . MET A 1 247 ? -3.855 5.637 -16.940 1.00 72.06 247 MET A O 1
ATOM 1943 N N . GLU A 1 248 ? -4.397 7.801 -16.702 1.00 76.75 248 GLU A N 1
ATOM 1944 C CA . GLU A 1 248 ? -3.476 8.282 -17.740 1.00 76.75 248 GLU A CA 1
ATOM 1945 C C . GLU A 1 248 ? -2.018 8.102 -17.317 1.00 76.75 248 GLU A C 1
ATOM 1947 O O . GLU A 1 248 ? -1.190 7.709 -18.140 1.00 76.75 248 GLU A O 1
ATOM 1952 N N . PHE A 1 249 ? -1.721 8.338 -16.034 1.00 84.31 249 PHE A N 1
ATOM 1953 C CA . PHE A 1 249 ? -0.395 8.124 -15.469 1.00 84.31 249 PHE A CA 1
ATOM 1954 C C . PHE A 1 249 ? 0.023 6.656 -15.549 1.00 84.31 249 PHE A C 1
ATOM 1956 O O . PHE A 1 249 ? 1.119 6.382 -16.025 1.00 84.31 249 PHE A O 1
ATOM 1963 N N . GLU A 1 250 ? -0.847 5.716 -15.171 1.00 80.50 250 GLU A N 1
ATOM 1964 C CA . GLU A 1 250 ? -0.559 4.279 -15.264 1.00 80.50 250 GLU A CA 1
ATOM 1965 C C . GLU A 1 250 ? -0.255 3.871 -16.711 1.00 80.50 250 GLU A C 1
ATOM 1967 O O . GLU A 1 250 ? 0.772 3.258 -17.002 1.00 80.50 250 GLU A O 1
ATOM 1972 N N . GLY A 1 251 ? -1.099 4.292 -17.657 1.00 82.44 251 GLY A N 1
ATOM 1973 C CA . GLY A 1 251 ? -0.866 4.018 -19.071 1.00 82.44 251 GLY A CA 1
ATOM 1974 C C . GLY A 1 251 ? 0.452 4.616 -19.579 1.00 82.44 251 GLY A C 1
ATOM 1975 O O . GLY A 1 251 ? 1.169 3.965 -20.342 1.00 82.44 251 GLY A O 1
ATOM 1976 N N . PHE A 1 252 ? 0.763 5.855 -19.195 1.00 90.56 252 PHE A N 1
ATOM 1977 C CA . PHE A 1 252 ? 2.036 6.506 -19.506 1.00 90.56 252 PHE A CA 1
ATOM 1978 C C . PHE A 1 252 ? 3.222 5.744 -18.907 1.00 90.56 252 PHE A C 1
ATOM 1980 O O . PHE A 1 252 ? 4.197 5.499 -19.615 1.00 90.56 252 PHE A O 1
ATOM 1987 N N . TYR A 1 253 ? 3.127 5.344 -17.641 1.00 87.88 253 TYR A N 1
ATOM 1988 C CA . TYR A 1 253 ? 4.184 4.653 -16.917 1.00 87.88 253 TYR A CA 1
ATOM 1989 C C . TYR A 1 253 ? 4.515 3.309 -17.571 1.00 87.88 253 TYR A C 1
ATOM 1991 O O . TYR A 1 253 ? 5.678 3.045 -17.871 1.00 87.88 253 TYR A O 1
ATOM 1999 N N . GLN A 1 254 ? 3.500 2.512 -17.913 1.00 87.50 254 GLN A N 1
ATOM 2000 C CA . GLN A 1 254 ? 3.694 1.248 -18.632 1.00 87.50 254 GLN A CA 1
ATOM 2001 C C . GLN A 1 254 ? 4.401 1.454 -19.980 1.00 87.50 254 GLN A C 1
ATOM 2003 O O . GLN A 1 254 ? 5.332 0.720 -20.323 1.00 87.50 254 GLN A O 1
ATOM 2008 N N . LEU A 1 255 ? 4.012 2.491 -20.734 1.00 89.19 255 LEU A N 1
ATOM 2009 C CA . LEU A 1 255 ? 4.680 2.833 -21.990 1.00 89.19 255 LEU A CA 1
ATOM 2010 C C . LEU A 1 255 ? 6.134 3.267 -21.752 1.00 89.19 255 LEU A C 1
ATOM 2012 O O . LEU A 1 255 ? 7.028 2.790 -22.448 1.00 89.19 255 LEU A O 1
ATOM 2016 N N . LEU A 1 256 ? 6.387 4.129 -20.766 1.00 91.19 256 LEU A N 1
ATOM 2017 C CA . LEU A 1 256 ? 7.724 4.613 -20.421 1.00 91.19 256 LEU A CA 1
ATOM 2018 C C . LEU A 1 256 ? 8.675 3.451 -20.096 1.00 91.19 256 LEU A C 1
ATOM 2020 O O . LEU A 1 256 ? 9.763 3.380 -20.668 1.00 91.19 256 LEU A O 1
ATOM 2024 N N . ILE A 1 257 ? 8.243 2.513 -19.248 1.00 87.94 257 ILE A N 1
ATOM 2025 C CA . ILE A 1 257 ? 9.033 1.333 -18.874 1.00 87.94 257 ILE A CA 1
ATOM 2026 C C . ILE A 1 257 ? 9.289 0.426 -20.084 1.00 87.94 257 ILE A C 1
ATOM 2028 O O . ILE A 1 257 ? 10.414 -0.040 -20.270 1.00 87.94 257 ILE A O 1
ATOM 2032 N N . SER A 1 258 ? 8.290 0.214 -20.950 1.00 87.25 258 SER A N 1
ATOM 2033 C CA . SER A 1 258 ? 8.456 -0.607 -22.164 1.00 87.25 258 SER A CA 1
ATOM 2034 C C . SER A 1 258 ? 9.512 -0.056 -23.134 1.00 87.25 258 SER A C 1
ATOM 2036 O O . SER A 1 258 ? 10.116 -0.811 -23.894 1.00 87.25 258 SER A O 1
ATOM 2038 N N . LEU A 1 259 ? 9.767 1.255 -23.074 1.00 89.06 259 LEU A N 1
ATOM 2039 C CA . LEU A 1 259 ? 10.779 1.956 -23.864 1.00 89.06 259 LEU A CA 1
ATOM 2040 C C . LEU A 1 259 ? 12.144 2.031 -23.158 1.00 89.06 259 LEU A C 1
ATOM 2042 O O . LEU A 1 259 ? 13.058 2.665 -23.681 1.00 89.06 259 LEU A O 1
ATOM 2046 N N . GLY A 1 260 ? 12.290 1.420 -21.977 1.00 86.06 260 GLY A N 1
ATOM 2047 C CA . GLY A 1 260 ? 13.501 1.499 -21.157 1.00 86.06 260 GLY A CA 1
ATOM 2048 C C . GLY A 1 260 ? 13.702 2.859 -20.481 1.00 86.06 260 GLY A C 1
ATOM 2049 O O . GLY A 1 260 ? 14.836 3.225 -20.183 1.00 86.06 260 GLY A O 1
ATOM 2050 N N . GLY A 1 261 ? 12.628 3.635 -20.308 1.00 89.69 261 GLY A N 1
ATOM 2051 C CA . GLY A 1 261 ? 12.644 4.913 -19.603 1.00 89.69 261 GLY A CA 1
ATOM 2052 C C . GLY A 1 261 ? 12.393 4.779 -18.102 1.00 89.69 261 GLY A C 1
ATOM 2053 O O . GLY A 1 261 ? 11.917 3.752 -17.625 1.00 89.69 261 GLY A O 1
ATOM 2054 N N . HIS A 1 262 ? 12.703 5.839 -17.359 1.00 90.69 262 HIS A N 1
ATOM 2055 C CA . HIS A 1 262 ? 12.636 5.872 -15.900 1.00 90.69 262 HIS A CA 1
ATOM 2056 C C . HIS A 1 262 ? 12.095 7.210 -15.386 1.00 90.69 262 HIS A C 1
ATOM 2058 O O . HIS A 1 262 ? 12.326 8.262 -15.984 1.00 90.69 262 HIS A O 1
ATOM 2064 N N . ILE A 1 263 ? 11.384 7.168 -14.257 1.00 90.81 263 ILE A N 1
ATOM 2065 C CA . ILE A 1 263 ? 10.915 8.358 -13.535 1.00 90.81 263 ILE A CA 1
ATOM 2066 C C . ILE A 1 263 ? 12.092 8.961 -12.762 1.00 90.81 263 ILE A C 1
ATOM 2068 O O . ILE A 1 263 ? 12.870 8.236 -12.144 1.00 90.81 263 ILE A O 1
ATOM 2072 N N . LEU A 1 264 ? 12.206 10.286 -12.785 1.00 86.38 264 LEU A N 1
ATOM 2073 C CA . LEU A 1 264 ? 13.188 11.036 -12.010 1.00 86.38 264 LEU A CA 1
ATOM 2074 C C . LEU A 1 264 ? 12.538 11.548 -10.725 1.00 86.38 264 LEU A C 1
ATOM 2076 O O . LEU A 1 264 ? 11.465 12.156 -10.753 1.00 86.38 264 LEU A O 1
ATOM 2080 N N . PHE A 1 265 ? 13.212 11.331 -9.602 1.00 78.75 265 PHE A N 1
ATOM 2081 C CA . PHE A 1 265 ? 12.748 11.749 -8.286 1.00 78.75 265 PHE A CA 1
ATOM 2082 C C . PHE A 1 265 ? 13.560 12.940 -7.772 1.00 78.75 265 PHE A C 1
ATOM 2084 O O . PHE A 1 265 ? 14.786 12.981 -7.892 1.00 78.75 265 PHE A O 1
ATOM 2091 N N . TRP A 1 266 ? 12.869 13.909 -7.176 1.00 73.81 266 TRP A N 1
ATOM 2092 C CA . TRP A 1 266 ? 13.460 15.146 -6.665 1.00 73.81 266 TRP A CA 1
ATOM 2093 C C . TRP A 1 266 ? 12.936 15.444 -5.258 1.00 73.81 266 TRP A C 1
ATOM 2095 O O . TRP A 1 266 ? 11.802 15.086 -4.936 1.00 73.81 266 TRP A O 1
ATOM 2105 N N . ARG A 1 267 ? 13.742 16.118 -4.433 1.00 61.47 267 ARG A N 1
ATOM 2106 C CA . ARG A 1 267 ? 13.370 16.611 -3.095 1.00 61.47 267 ARG A CA 1
ATOM 2107 C C . ARG A 1 267 ? 13.996 17.966 -2.818 1.00 61.47 267 ARG A C 1
ATOM 2109 O O . ARG A 1 267 ? 15.122 18.218 -3.316 1.00 61.47 267 ARG A O 1
#

Radius of gyration: 27.28 Å; chains: 1; bounding box: 53×42×98 Å

pLDDT: mean 77.34, std 20.49, range [25.27, 97.69]